Protein AF-A0A2W4WWQ9-F1 (afdb_monomer)

Radius of gyration: 17.13 Å; Cα contacts (8 Å, |Δi|>4): 215; chains: 1; bounding box: 41×61×43 Å

InterPro domains:
  IPR007791 Co-chaperone DjlA, N-terminal [PF05099] (38-150)
  IPR029024 TerB-like [G3DSA:1.10.3680.10] (22-163)
  IPR029024 TerB-like [SSF158682] (34-156)

Mean predicted aligned error: 7.56 Å

Sequence (191 aa):
MSSTLAVETLNSAEILTQITGQQVLKRHLTPRILFLSAMTTVLVGVAYADGRLAEREKVYLQKVLKQFVSPESGLGKMISLMLKGVQKHKIYARLDAIERLTDSLSVSEKLIILGFGHRLAIADGHAEAQERQYLDTVANAIGVPTQQVKALFSCLDGKQSEVNPTAVEELRWLLDPHSNSKFQLKDVQNP

Organism: NCBI:txid268141

Secondary structure (DSSP, 8-state):
-----------HHHHHHHHHSS---GGG--HHHHHHHHHHHHHHHHTTTTS---HHHHHHHHHHHHHHS-TTSHHHHHHHHHHHHHHHTTGGG-HHHHHHHHTTS-HHHHHHHHHHHHHHHTTTSS--HHHHHHHHHHHHHTT--HHHHHHHHHHHTT-GGGS-HHHHHHHHHHH-TTT-TT---------

pLDDT: mean 84.67, std 15.79, range [29.7, 97.69]

Structure (mmCIF, N/CA/C/O backbone):
data_AF-A0A2W4WWQ9-F1
#
_entry.id   AF-A0A2W4WWQ9-F1
#
loop_
_atom_site.group_PDB
_atom_site.id
_atom_site.type_symbol
_atom_site.label_atom_id
_atom_site.label_alt_id
_atom_site.label_comp_id
_atom_site.label_asym_id
_atom_site.label_entity_id
_atom_site.label_seq_id
_atom_site.pdbx_PDB_ins_code
_atom_site.Cartn_x
_atom_site.Cartn_y
_atom_site.Cartn_z
_atom_site.occupancy
_atom_site.B_iso_or_equiv
_atom_site.auth_seq_id
_atom_site.auth_comp_id
_atom_site.auth_asym_id
_atom_site.auth_atom_id
_atom_site.pdbx_PDB_model_num
ATOM 1 N N . MET A 1 1 ? -10.475 -34.694 20.015 1.00 37.28 1 MET A N 1
ATOM 2 C CA . MET A 1 1 ? -11.279 -33.520 19.623 1.00 37.28 1 MET A CA 1
ATOM 3 C C . MET A 1 1 ? -10.312 -32.395 19.317 1.00 37.28 1 MET A C 1
ATOM 5 O O . MET A 1 1 ? -9.859 -31.724 20.232 1.00 37.28 1 MET A O 1
ATOM 9 N N . SER A 1 2 ? -9.897 -32.287 18.057 1.00 37.84 2 SER A N 1
ATOM 10 C CA . SER A 1 2 ? -8.954 -31.259 17.617 1.00 37.84 2 SER A CA 1
ATOM 11 C C . SER A 1 2 ? -9.764 -30.107 17.046 1.00 37.84 2 SER A C 1
ATOM 13 O O . SER A 1 2 ? -10.257 -30.195 15.925 1.00 37.84 2 SER A O 1
ATOM 15 N N . SER A 1 3 ? -9.959 -29.059 17.842 1.00 40.16 3 SER A N 1
ATOM 16 C CA . SER A 1 3 ? -10.493 -27.796 17.344 1.00 40.16 3 SER A CA 1
ATOM 17 C C . SER A 1 3 ? -9.401 -27.126 16.521 1.00 40.16 3 SER A C 1
ATOM 19 O O . SER A 1 3 ? -8.511 -26.473 17.059 1.00 40.16 3 SER A O 1
ATOM 21 N N . THR A 1 4 ? -9.444 -27.335 15.209 1.00 45.22 4 THR A N 1
ATOM 22 C CA . THR A 1 4 ? -8.736 -26.498 14.246 1.00 45.22 4 THR A CA 1
ATOM 23 C C . THR A 1 4 ? -9.281 -25.084 14.421 1.00 45.22 4 THR A C 1
ATOM 25 O O . THR A 1 4 ? -10.410 -24.803 14.023 1.00 45.22 4 THR A O 1
ATOM 28 N N . LEU A 1 5 ? -8.521 -24.211 15.085 1.00 44.81 5 LEU A N 1
ATOM 29 C CA . LEU A 1 5 ? -8.771 -22.773 15.072 1.00 44.81 5 LEU A CA 1
ATOM 30 C C . LEU A 1 5 ? -8.659 -22.333 13.612 1.00 44.81 5 LEU A C 1
ATOM 32 O O . LEU A 1 5 ? -7.558 -22.166 13.091 1.00 44.81 5 LEU A O 1
ATOM 36 N N . ALA A 1 6 ? -9.799 -22.228 12.930 1.00 44.00 6 ALA A N 1
ATOM 37 C CA . ALA A 1 6 ? -9.869 -21.534 11.661 1.00 44.00 6 ALA A CA 1
ATOM 38 C C . ALA A 1 6 ? -9.341 -20.122 11.921 1.00 44.00 6 ALA A C 1
ATOM 40 O O . ALA A 1 6 ? -9.884 -19.398 12.755 1.00 44.00 6 ALA A O 1
ATOM 41 N N . VAL A 1 7 ? -8.235 -19.763 11.274 1.00 53.06 7 VAL A N 1
ATOM 42 C CA . VAL A 1 7 ? -7.762 -18.383 11.262 1.00 53.06 7 VAL A CA 1
ATOM 43 C C . VAL A 1 7 ? -8.888 -17.578 10.621 1.00 53.06 7 VAL A C 1
ATOM 45 O O . VAL A 1 7 ? -9.135 -17.719 9.426 1.00 53.06 7 VAL A O 1
ATOM 48 N N . GLU A 1 8 ? -9.635 -16.819 11.423 1.00 58.09 8 GLU A N 1
ATOM 49 C CA . GLU A 1 8 ? -10.693 -15.948 10.919 1.00 58.09 8 GLU A CA 1
ATOM 50 C C . GLU A 1 8 ? -10.055 -14.919 9.983 1.00 58.09 8 GLU A C 1
ATOM 52 O O . GLU A 1 8 ? -9.386 -13.971 10.403 1.00 58.09 8 GLU A O 1
ATOM 57 N N . THR A 1 9 ? -10.221 -15.139 8.681 1.00 70.62 9 THR A N 1
ATOM 58 C CA . THR A 1 9 ? -9.811 -14.197 7.646 1.00 70.62 9 THR A CA 1
ATOM 59 C C . THR A 1 9 ? -10.751 -13.003 7.695 1.00 70.62 9 THR A C 1
ATOM 61 O O . THR A 1 9 ? -11.892 -13.082 7.233 1.00 70.62 9 THR A O 1
ATOM 64 N N . LEU A 1 10 ? -10.270 -11.905 8.274 1.00 83.69 10 LEU A N 1
ATOM 65 C CA . LEU A 1 10 ? -11.031 -10.665 8.382 1.00 83.69 10 LEU A CA 1
ATOM 66 C C . LEU A 1 10 ? -11.314 -10.079 6.993 1.00 83.69 10 LEU A C 1
ATOM 68 O O . LEU A 1 10 ? -10.453 -10.055 6.114 1.00 83.69 10 LEU A O 1
ATOM 72 N N . ASN A 1 11 ? -12.514 -9.544 6.796 1.00 90.88 11 ASN A N 1
ATOM 73 C CA . ASN A 1 11 ? -12.832 -8.739 5.621 1.00 90.88 11 ASN A CA 1
ATOM 74 C C . ASN A 1 11 ? -12.314 -7.293 5.767 1.00 90.88 11 ASN A C 1
ATOM 76 O O . ASN A 1 11 ? -11.930 -6.852 6.849 1.00 90.88 11 ASN A O 1
ATOM 80 N N . SER A 1 12 ? -12.328 -6.512 4.680 1.00 92.12 12 SER A N 1
ATOM 81 C CA . SER A 1 12 ? -11.775 -5.148 4.684 1.00 92.12 12 SER A CA 1
ATOM 82 C C . SER A 1 12 ? -12.457 -4.220 5.704 1.00 92.12 12 SER A C 1
ATOM 84 O O . SER A 1 12 ? -11.796 -3.350 6.261 1.00 92.12 12 SER A O 1
ATOM 86 N N . ALA A 1 13 ? -13.751 -4.400 6.003 1.00 93.12 13 ALA A N 1
ATOM 87 C CA . ALA A 1 13 ? -14.442 -3.595 7.016 1.00 93.12 13 ALA A CA 1
ATOM 88 C C . ALA A 1 13 ? -13.992 -3.953 8.440 1.00 93.12 13 ALA A C 1
ATOM 90 O O . ALA A 1 13 ? -13.810 -3.063 9.270 1.00 93.12 13 ALA A O 1
ATOM 91 N N . GLU A 1 14 ? -13.767 -5.236 8.718 1.00 93.94 14 GLU A N 1
ATOM 92 C CA . GLU A 1 14 ? -13.233 -5.708 10.001 1.00 93.94 14 GLU A CA 1
ATOM 93 C C . GLU A 1 14 ? -11.790 -5.248 10.207 1.00 93.94 14 GLU A C 1
ATOM 95 O O . GLU A 1 14 ? -11.464 -4.726 11.272 1.00 93.94 14 GLU A O 1
ATOM 100 N N . ILE A 1 15 ? -10.954 -5.334 9.167 1.00 93.94 15 ILE A N 1
ATOM 101 C CA . ILE A 1 15 ? -9.582 -4.808 9.187 1.00 93.94 15 ILE A CA 1
ATOM 102 C C . ILE A 1 15 ? -9.602 -3.306 9.489 1.00 93.94 15 ILE A C 1
ATOM 104 O O . ILE A 1 15 ? -8.890 -2.840 10.377 1.00 93.94 15 ILE A O 1
ATOM 108 N N . LEU A 1 16 ? -10.453 -2.532 8.810 1.00 93.06 16 LEU A N 1
ATOM 109 C CA . LEU A 1 16 ? -10.555 -1.092 9.056 1.00 93.06 16 LEU A CA 1
ATOM 110 C C . LEU A 1 16 ? -11.147 -0.756 10.420 1.00 93.06 16 LEU A C 1
ATOM 112 O O . LEU A 1 16 ? -10.747 0.241 11.019 1.00 93.06 16 LEU A O 1
ATOM 116 N N . THR A 1 17 ? -12.045 -1.587 10.940 1.00 94.31 17 THR A N 1
ATOM 117 C CA . THR A 1 17 ? -12.557 -1.452 12.308 1.00 94.31 17 THR A CA 1
ATOM 118 C C . THR A 1 17 ? -11.442 -1.668 13.324 1.00 94.31 17 THR A C 1
ATOM 120 O O . THR A 1 17 ? -11.268 -0.856 14.230 1.00 94.31 17 THR A O 1
ATOM 123 N N . GLN A 1 18 ? -10.625 -2.706 13.132 1.00 94.00 18 GLN A N 1
ATOM 124 C CA . GLN A 1 18 ? -9.461 -2.983 13.969 1.00 94.00 18 GLN A CA 1
ATOM 125 C C . GLN A 1 18 ? -8.433 -1.844 13.907 1.00 94.00 18 GLN A C 1
ATOM 127 O O . GLN A 1 18 ? -7.914 -1.421 14.936 1.00 94.00 18 GLN A O 1
ATOM 132 N N . ILE A 1 19 ? -8.155 -1.324 12.709 1.00 93.06 19 ILE A N 1
ATOM 133 C CA . ILE A 1 19 ? -7.208 -0.225 12.494 1.00 93.06 19 ILE A CA 1
ATOM 134 C C . ILE A 1 19 ? -7.716 1.078 13.129 1.00 93.06 19 ILE A C 1
ATOM 136 O O . ILE A 1 19 ? -6.979 1.776 13.816 1.00 93.06 19 ILE A O 1
ATOM 140 N N . THR A 1 20 ? -8.965 1.458 12.887 1.00 91.69 20 THR A N 1
ATOM 141 C CA . THR A 1 20 ? -9.460 2.778 13.310 1.00 91.69 20 THR A CA 1
ATOM 142 C C . THR A 1 20 ? -9.973 2.791 14.748 1.00 91.69 20 THR A C 1
ATOM 144 O O . THR A 1 20 ? -10.092 3.864 15.339 1.00 91.69 20 THR A O 1
ATOM 147 N N . GLY A 1 21 ? -10.296 1.622 15.314 1.00 91.06 21 GLY A N 1
ATOM 148 C CA . GLY A 1 21 ? -11.032 1.504 16.574 1.00 91.06 21 GLY A CA 1
ATOM 149 C C . GLY A 1 21 ? -12.487 1.974 16.470 1.00 91.06 21 GLY A C 1
ATOM 150 O O . GLY A 1 21 ? -13.152 2.134 17.491 1.00 91.06 21 GLY A O 1
ATOM 151 N N . GLN A 1 22 ? -12.978 2.226 15.254 1.00 90.38 22 GLN A N 1
ATOM 152 C CA . GLN A 1 22 ? -14.329 2.698 14.972 1.00 90.38 22 GLN A CA 1
ATOM 153 C C . GLN A 1 22 ? -15.073 1.648 14.161 1.00 90.38 22 GLN A C 1
ATOM 155 O O . GLN A 1 22 ? -14.489 1.005 13.297 1.00 90.38 22 GLN A O 1
ATOM 160 N N . GLN A 1 23 ? -16.372 1.484 14.400 1.00 91.94 23 GLN A N 1
ATOM 161 C CA . GLN A 1 23 ? -17.167 0.525 13.639 1.00 91.94 23 GLN A CA 1
ATOM 162 C C . GLN A 1 23 ? -17.259 0.951 12.164 1.00 91.94 23 GLN A C 1
ATOM 164 O O . GLN A 1 23 ? -17.961 1.903 11.812 1.00 91.94 23 GLN A O 1
ATOM 169 N N . VAL A 1 24 ? -16.570 0.220 11.286 1.00 90.38 24 VAL A N 1
ATOM 170 C CA . VAL A 1 24 ? -16.616 0.421 9.836 1.00 90.38 24 VAL A CA 1
ATOM 171 C C . VAL A 1 24 ? -17.602 -0.571 9.234 1.00 90.38 24 VAL A C 1
ATOM 173 O O . VAL A 1 24 ? -17.523 -1.775 9.447 1.00 90.38 24 VAL A O 1
ATOM 176 N N . LEU A 1 25 ? -18.558 -0.055 8.465 1.00 90.44 25 LEU A N 1
ATOM 177 C CA . LEU A 1 25 ? -19.566 -0.851 7.771 1.00 90.44 25 LEU A CA 1
ATOM 178 C C . LEU A 1 25 ? -19.197 -0.961 6.291 1.00 90.44 25 LEU A C 1
ATOM 180 O O . LEU A 1 25 ? -18.541 -0.073 5.751 1.00 90.44 25 LEU A O 1
ATOM 184 N N . LYS A 1 26 ? -19.699 -1.990 5.597 1.00 87.94 26 LYS A N 1
ATOM 185 C CA . LYS A 1 26 ? -19.438 -2.199 4.157 1.00 87.94 26 LYS A CA 1
ATOM 186 C C . LYS A 1 26 ? -19.746 -0.966 3.296 1.00 87.94 26 LYS A C 1
ATOM 188 O O . LYS A 1 26 ? -18.986 -0.649 2.394 1.00 87.94 26 LYS A O 1
ATOM 193 N N . ARG A 1 27 ? -20.809 -0.221 3.618 1.00 87.06 27 ARG A N 1
ATOM 194 C CA . ARG A 1 27 ? -21.188 1.025 2.921 1.00 87.06 27 ARG A CA 1
ATOM 195 C C . ARG A 1 27 ? -20.166 2.164 3.054 1.00 87.06 27 ARG A C 1
ATOM 197 O O . ARG A 1 27 ? -20.225 3.117 2.292 1.00 87.06 27 ARG A O 1
ATOM 204 N N . HIS A 1 28 ? -19.261 2.086 4.029 1.00 86.25 28 HIS A N 1
ATOM 205 C CA . HIS A 1 28 ? -18.181 3.056 4.215 1.00 86.25 28 HIS A CA 1
ATOM 206 C C . HIS A 1 28 ? -16.925 2.678 3.405 1.00 86.25 28 HIS A C 1
ATOM 208 O O . HIS A 1 28 ? -15.986 3.465 3.353 1.00 86.25 28 HIS A O 1
ATOM 214 N N . LEU A 1 29 ? -16.884 1.501 2.762 1.00 88.94 29 LEU A N 1
ATOM 215 C CA . LEU A 1 29 ? -15.747 1.037 1.961 1.00 88.94 29 LEU A CA 1
ATOM 216 C C . LEU A 1 29 ? -15.754 1.661 0.562 1.00 88.94 29 LEU A C 1
ATOM 218 O O . LEU A 1 29 ? -16.037 1.003 -0.436 1.00 88.94 29 LEU A O 1
ATOM 222 N N . THR A 1 30 ? -15.455 2.954 0.485 1.00 90.75 30 THR A N 1
ATOM 223 C CA . THR A 1 30 ? -15.258 3.617 -0.809 1.00 90.75 30 THR A CA 1
ATOM 224 C C . THR A 1 30 ? -13.888 3.252 -1.399 1.00 90.75 30 THR A C 1
ATOM 226 O O . THR A 1 30 ? -12.955 2.981 -0.633 1.00 90.75 30 THR A O 1
ATOM 229 N N . PRO A 1 31 ? -13.708 3.305 -2.736 1.00 90.50 31 PRO A N 1
ATOM 230 C CA . PRO A 1 31 ? -12.407 3.053 -3.366 1.00 90.50 31 PRO A CA 1
ATOM 231 C C . PRO A 1 31 ? -11.285 3.916 -2.779 1.00 90.50 31 PRO A C 1
ATOM 233 O O . PRO A 1 31 ? -10.207 3.418 -2.472 1.00 90.50 31 PRO A O 1
ATOM 236 N N . ARG A 1 32 ? -11.574 5.198 -2.511 1.00 90.62 32 ARG A N 1
ATOM 237 C CA . ARG A 1 32 ? -10.625 6.132 -1.888 1.00 90.62 32 ARG A CA 1
ATOM 238 C C . ARG A 1 32 ? -10.209 5.690 -0.486 1.00 90.62 32 ARG A C 1
ATOM 240 O O . ARG A 1 32 ? -9.036 5.801 -0.143 1.00 90.62 32 ARG A O 1
ATOM 247 N N . ILE A 1 33 ? -11.148 5.203 0.328 1.00 91.88 33 ILE A N 1
ATOM 248 C CA . ILE A 1 33 ? -10.840 4.719 1.680 1.00 91.88 33 ILE A CA 1
ATOM 249 C C . ILE A 1 33 ? -9.970 3.467 1.603 1.00 91.88 33 ILE A C 1
ATOM 251 O O . ILE A 1 33 ? -8.961 3.406 2.302 1.00 91.88 33 ILE A O 1
ATOM 255 N N . LEU A 1 34 ? -10.299 2.509 0.735 1.00 94.06 34 LEU A N 1
ATOM 256 C CA . LEU A 1 34 ? -9.499 1.292 0.562 1.00 94.06 34 LEU A CA 1
ATOM 257 C C . LEU A 1 34 ? -8.085 1.610 0.066 1.00 94.06 34 LEU A C 1
ATOM 259 O O . LEU A 1 34 ? -7.119 1.161 0.679 1.00 94.06 34 LEU A O 1
ATOM 263 N N . PHE A 1 35 ? -7.958 2.472 -0.946 1.00 94.38 35 PHE A N 1
ATOM 264 C CA . PHE A 1 35 ? -6.669 2.939 -1.456 1.00 94.38 35 PHE A CA 1
ATOM 265 C C . PHE A 1 35 ? -5.812 3.579 -0.358 1.00 94.38 35 PHE A C 1
ATOM 267 O O . PHE A 1 35 ? -4.677 3.165 -0.136 1.00 94.38 35 PHE A O 1
ATOM 274 N N . LEU A 1 36 ? -6.359 4.550 0.383 1.00 93.62 36 LEU A N 1
ATOM 275 C CA . LEU A 1 36 ? -5.633 5.225 1.464 1.00 93.62 36 LEU A CA 1
ATOM 276 C C . LEU A 1 36 ? -5.270 4.275 2.604 1.00 93.62 36 LEU A C 1
ATOM 278 O O . LEU A 1 36 ? -4.214 4.429 3.215 1.00 93.62 36 LEU A O 1
ATOM 282 N N . SER A 1 37 ? -6.118 3.291 2.889 1.00 94.62 37 SER A N 1
ATOM 283 C CA . SER A 1 37 ? -5.862 2.303 3.936 1.00 94.62 37 SER A CA 1
ATOM 284 C C . SER A 1 37 ? -4.745 1.348 3.545 1.00 94.62 37 SER A C 1
ATOM 286 O O . SER A 1 37 ? -3.836 1.114 4.340 1.00 94.62 37 SER A O 1
ATOM 288 N N . ALA A 1 38 ? -4.782 0.837 2.313 1.00 96.31 38 ALA A N 1
ATOM 289 C CA . ALA A 1 38 ? -3.727 0.006 1.755 1.00 96.31 38 ALA A CA 1
ATOM 290 C C . ALA A 1 38 ? -2.404 0.776 1.694 1.00 96.31 38 ALA A C 1
ATOM 292 O O . ALA A 1 38 ? -1.395 0.297 2.202 1.00 96.31 38 ALA A O 1
ATOM 293 N N . MET A 1 39 ? -2.427 2.004 1.168 1.00 95.69 39 MET A N 1
ATOM 294 C CA . MET A 1 39 ? -1.256 2.876 1.105 1.00 95.69 39 MET A CA 1
ATOM 295 C C . MET A 1 39 ? -0.672 3.124 2.495 1.00 95.69 39 MET A C 1
ATOM 297 O O . MET A 1 39 ? 0.509 2.885 2.713 1.00 95.69 39 MET A O 1
ATOM 301 N N . THR A 1 40 ? -1.498 3.533 3.462 1.00 94.25 40 THR A N 1
ATOM 302 C CA . THR A 1 40 ? -1.052 3.746 4.848 1.00 94.25 40 THR A CA 1
ATOM 303 C C . THR A 1 40 ? -0.444 2.471 5.433 1.00 94.25 40 THR A C 1
ATOM 305 O O . THR A 1 40 ? 0.607 2.532 6.061 1.00 94.25 40 THR A O 1
ATOM 308 N N . THR A 1 41 ? -1.068 1.315 5.194 1.00 95.81 41 THR A N 1
ATOM 309 C CA . THR A 1 41 ? -0.589 0.019 5.693 1.00 95.81 41 THR A CA 1
ATOM 310 C C . THR A 1 41 ? 0.775 -0.346 5.114 1.00 95.81 41 THR A C 1
ATOM 312 O O . THR A 1 41 ? 1.682 -0.693 5.867 1.00 95.81 41 THR A O 1
ATOM 315 N N . VAL A 1 42 ? 0.947 -0.214 3.797 1.00 96.25 42 VAL A N 1
ATOM 316 C CA . VAL A 1 42 ? 2.211 -0.526 3.122 1.00 96.25 42 VAL A CA 1
ATOM 317 C C . VAL A 1 42 ? 3.315 0.436 3.548 1.00 96.25 42 VAL A C 1
ATOM 319 O O . VAL A 1 42 ? 4.388 -0.029 3.915 1.00 96.25 42 VAL A O 1
ATOM 322 N N . LEU A 1 43 ? 3.057 1.747 3.564 1.00 94.06 43 LEU A N 1
ATOM 323 C CA . LEU A 1 43 ? 4.073 2.737 3.932 1.00 94.06 43 LEU A CA 1
ATOM 324 C C . LEU A 1 43 ? 4.517 2.609 5.393 1.00 94.06 43 LEU A C 1
ATOM 326 O O . LEU A 1 43 ? 5.698 2.760 5.681 1.00 94.06 43 LEU A O 1
ATOM 330 N N . VAL A 1 44 ? 3.596 2.301 6.313 1.00 92.62 44 VAL A N 1
ATOM 331 C CA . VAL A 1 44 ? 3.974 1.980 7.697 1.00 92.62 44 VAL A CA 1
ATOM 332 C C . VAL A 1 44 ? 4.841 0.723 7.724 1.00 92.62 44 VAL A C 1
ATOM 334 O O . VAL A 1 44 ? 5.824 0.700 8.444 1.00 92.62 44 VAL A O 1
ATOM 337 N N . GLY A 1 45 ? 4.529 -0.306 6.939 1.00 93.38 45 GLY A N 1
ATOM 338 C CA . GLY A 1 45 ? 5.360 -1.508 6.908 1.00 93.38 45 GLY A CA 1
ATOM 339 C C . GLY A 1 45 ? 6.770 -1.291 6.376 1.00 93.38 45 GLY A C 1
ATOM 340 O O . GLY A 1 45 ? 7.687 -1.867 6.942 1.00 93.38 45 GLY A O 1
ATOM 341 N N . VAL A 1 46 ? 6.950 -0.430 5.368 1.00 91.88 46 VAL A N 1
ATOM 342 C CA . VAL A 1 46 ? 8.290 -0.012 4.914 1.00 91.88 46 VAL A CA 1
ATOM 343 C C . VAL A 1 46 ? 9.043 0.632 6.074 1.00 91.88 46 VAL A C 1
ATOM 345 O O . VAL A 1 46 ? 10.082 0.125 6.467 1.00 91.88 46 VAL A O 1
ATOM 348 N N . ALA A 1 47 ? 8.433 1.631 6.715 1.00 88.56 47 ALA A N 1
ATOM 349 C CA . ALA A 1 47 ? 9.042 2.392 7.808 1.00 88.56 47 ALA A CA 1
ATOM 350 C C . ALA A 1 47 ? 9.251 1.610 9.125 1.00 88.56 47 ALA A C 1
ATOM 352 O O . ALA A 1 47 ? 9.669 2.172 10.135 1.00 88.56 47 ALA A O 1
ATOM 353 N N . TYR A 1 48 ? 8.835 0.342 9.172 1.00 87.44 48 TYR A N 1
ATOM 354 C CA . TYR A 1 48 ? 9.038 -0.564 10.304 1.00 87.44 48 TYR A CA 1
ATOM 355 C C . TYR A 1 48 ? 9.688 -1.885 9.874 1.00 87.44 48 TYR A C 1
ATOM 357 O O . TYR A 1 48 ? 9.776 -2.801 10.698 1.00 87.44 48 TYR A O 1
ATOM 365 N N . ALA A 1 49 ? 10.120 -2.017 8.615 1.00 83.44 49 ALA A N 1
ATOM 366 C CA . ALA A 1 49 ? 10.677 -3.260 8.086 1.00 83.44 49 ALA A CA 1
ATOM 367 C C . ALA A 1 49 ? 11.978 -3.651 8.804 1.00 83.44 49 ALA A C 1
ATOM 369 O O . ALA A 1 49 ? 12.228 -4.837 9.024 1.00 83.44 49 ALA A O 1
ATOM 370 N N . ASP A 1 50 ? 12.749 -2.654 9.234 1.00 75.00 50 ASP A N 1
ATOM 371 C CA . ASP A 1 50 ? 13.980 -2.776 10.019 1.00 75.00 50 ASP A CA 1
ATOM 372 C C . ASP A 1 50 ? 13.752 -2.755 11.548 1.00 75.00 50 ASP A C 1
ATOM 374 O O . ASP A 1 50 ? 14.669 -2.924 12.360 1.00 75.00 50 ASP A O 1
ATOM 378 N N . GLY A 1 51 ? 12.496 -2.573 11.966 1.00 68.12 51 GLY A N 1
ATOM 379 C CA . GLY A 1 51 ? 12.091 -2.442 13.359 1.00 68.12 51 GLY A CA 1
ATOM 380 C C . GLY A 1 51 ? 12.399 -1.082 13.995 1.00 68.12 51 GLY A C 1
ATOM 381 O O . GLY A 1 51 ? 12.167 -0.936 15.203 1.00 68.12 51 GLY A O 1
ATOM 382 N N . ARG A 1 52 ? 12.880 -0.083 13.240 1.00 68.44 52 ARG A N 1
ATOM 383 C CA . ARG A 1 52 ? 13.201 1.261 13.735 1.00 68.44 52 ARG A CA 1
ATOM 384 C C . ARG A 1 52 ? 12.613 2.329 12.818 1.00 68.44 52 ARG A C 1
ATOM 386 O O . ARG A 1 52 ? 13.080 2.552 11.724 1.00 68.44 52 ARG A O 1
ATOM 393 N N . LEU A 1 53 ? 11.669 3.109 13.340 1.00 68.94 53 LEU A N 1
ATOM 394 C CA . LEU A 1 53 ? 11.189 4.277 12.608 1.00 68.94 53 LEU A CA 1
ATOM 395 C C . LEU A 1 53 ? 12.216 5.413 12.700 1.00 68.94 53 LEU A C 1
ATOM 397 O O . LEU A 1 53 ? 12.353 6.035 13.761 1.00 68.94 53 LEU A O 1
ATOM 401 N N . ALA A 1 54 ? 12.896 5.722 11.601 1.00 72.12 54 ALA A N 1
ATOM 402 C CA . ALA A 1 54 ? 13.719 6.913 11.501 1.00 72.12 54 ALA A CA 1
ATOM 403 C C . ALA A 1 54 ? 12.836 8.163 11.356 1.00 72.12 54 ALA A C 1
ATOM 405 O O . ALA A 1 54 ? 11.792 8.183 10.696 1.00 72.12 54 ALA A O 1
ATOM 406 N N . GLU A 1 55 ? 13.273 9.280 11.940 1.00 76.12 55 GLU A N 1
ATOM 407 C CA . GLU A 1 55 ? 12.449 10.495 11.947 1.00 76.12 55 GLU A CA 1
ATOM 408 C C . GLU A 1 55 ? 12.249 11.077 10.533 1.00 76.12 55 GLU A C 1
ATOM 410 O O . GLU A 1 55 ? 11.238 11.724 10.258 1.00 76.12 55 GLU A O 1
ATOM 415 N N . ARG A 1 56 ? 13.158 10.769 9.595 1.00 77.06 56 ARG A N 1
ATOM 416 C CA . ARG A 1 56 ? 13.021 11.109 8.168 1.00 77.06 56 ARG A CA 1
ATOM 417 C C . ARG A 1 56 ? 11.882 10.347 7.493 1.00 77.06 56 ARG A C 1
ATOM 419 O O . ARG A 1 56 ? 11.099 10.963 6.771 1.00 77.06 56 ARG A O 1
ATOM 426 N N . GLU A 1 57 ? 11.749 9.055 7.760 1.00 79.38 57 GLU A N 1
ATOM 427 C CA . GLU A 1 57 ? 10.695 8.207 7.197 1.00 79.38 57 GLU A CA 1
ATOM 428 C C . GLU A 1 57 ? 9.319 8.641 7.688 1.00 79.38 57 GLU A C 1
ATOM 430 O O . GLU A 1 57 ? 8.376 8.786 6.912 1.00 79.38 57 GLU A O 1
ATOM 435 N N . LYS A 1 58 ? 9.218 8.969 8.979 1.00 79.00 58 LYS A N 1
ATOM 436 C CA . LYS A 1 58 ? 8.004 9.530 9.574 1.00 79.00 58 LYS A CA 1
ATOM 437 C C . LYS A 1 58 ? 7.601 10.852 8.920 1.00 79.00 58 LYS A C 1
ATOM 439 O O . LYS A 1 58 ? 6.422 11.062 8.622 1.00 79.00 58 LYS A O 1
ATOM 444 N N . VAL A 1 59 ? 8.563 11.747 8.682 1.00 83.06 59 VAL A N 1
ATOM 445 C CA . VAL A 1 59 ? 8.322 13.016 7.976 1.00 83.06 59 VAL A CA 1
ATOM 446 C C . VAL A 1 59 ? 7.887 12.757 6.531 1.00 83.06 59 VAL A C 1
ATOM 448 O O . VAL A 1 59 ? 6.937 13.389 6.060 1.00 83.06 59 VAL A O 1
ATOM 451 N N . TYR A 1 60 ? 8.522 11.812 5.836 1.00 85.00 60 TYR A N 1
ATOM 452 C CA . TYR A 1 60 ? 8.159 11.442 4.469 1.00 85.00 60 TYR A CA 1
ATOM 453 C C . TYR A 1 60 ? 6.744 10.856 4.393 1.00 85.00 60 TYR A C 1
ATOM 455 O O . TYR A 1 60 ? 5.929 11.318 3.594 1.00 85.00 60 TYR A O 1
ATOM 463 N N . LEU A 1 61 ? 6.414 9.910 5.274 1.00 85.69 61 LEU A N 1
ATOM 464 C CA . LEU A 1 61 ? 5.090 9.305 5.404 1.00 85.69 61 LEU A CA 1
ATOM 465 C C . LEU A 1 61 ? 4.004 10.375 5.563 1.00 85.69 61 LEU A C 1
ATOM 467 O O . LEU A 1 61 ? 3.021 10.395 4.821 1.00 85.69 61 LEU A O 1
ATOM 471 N N . GLN A 1 62 ? 4.210 11.325 6.479 1.00 84.69 62 GLN A N 1
ATOM 472 C CA . GLN A 1 62 ? 3.289 12.448 6.661 1.00 84.69 62 GLN A CA 1
ATOM 473 C C . GLN A 1 62 ? 3.197 13.333 5.413 1.00 84.69 62 GLN A C 1
ATOM 475 O O . GLN A 1 62 ? 2.103 13.770 5.052 1.00 84.69 62 GLN A O 1
ATOM 480 N N . LYS A 1 63 ? 4.323 13.609 4.747 1.00 88.38 63 LYS A N 1
ATOM 481 C CA . LYS A 1 63 ? 4.369 14.419 3.523 1.00 88.38 63 LYS A CA 1
ATOM 482 C C . LYS A 1 63 ? 3.602 13.766 2.373 1.00 88.38 63 LYS A C 1
ATOM 484 O O . LYS A 1 63 ? 2.932 14.479 1.630 1.00 88.38 63 LYS A O 1
ATOM 489 N N . VAL A 1 64 ? 3.687 12.446 2.213 1.00 86.88 64 VAL A N 1
ATOM 490 C CA . VAL A 1 64 ? 2.936 11.708 1.187 1.00 86.88 64 VAL A CA 1
ATOM 491 C C . VAL A 1 64 ? 1.447 11.743 1.489 1.00 86.88 64 VAL A C 1
ATOM 493 O O . VAL A 1 64 ? 0.666 12.144 0.635 1.00 86.88 64 VAL A O 1
ATOM 496 N N . LEU A 1 65 ? 1.038 11.412 2.715 1.00 85.31 65 LEU A N 1
ATOM 497 C CA . LEU A 1 65 ? -0.384 11.356 3.073 1.00 85.31 65 LEU A CA 1
ATOM 498 C C . LEU A 1 65 ? -1.084 12.719 2.925 1.00 85.31 65 LEU A C 1
ATOM 500 O O . LEU A 1 65 ? -2.223 12.779 2.458 1.00 85.31 65 LEU A O 1
ATOM 504 N N . LYS A 1 66 ? -0.379 13.819 3.223 1.00 87.38 66 LYS A N 1
ATOM 505 C CA . LYS A 1 66 ? -0.871 15.194 3.023 1.00 87.38 66 LYS A CA 1
ATOM 506 C C . LYS A 1 66 ? -1.145 15.558 1.558 1.00 87.38 66 LYS A C 1
ATOM 508 O O . LYS A 1 66 ? -1.913 16.482 1.319 1.00 87.38 66 LYS A O 1
ATOM 513 N N . GLN A 1 67 ? -0.565 14.848 0.585 1.00 87.06 67 GLN A N 1
ATOM 514 C CA . GLN A 1 67 ? -0.851 15.076 -0.842 1.00 87.06 67 GLN A CA 1
ATOM 515 C C . GLN A 1 67 ? -2.243 14.576 -1.243 1.00 87.06 67 GLN A C 1
ATOM 517 O O . GLN A 1 67 ? -2.802 15.050 -2.225 1.00 87.06 67 GLN A O 1
ATOM 522 N N . PHE A 1 68 ? -2.819 13.641 -0.483 1.00 83.00 68 PHE A N 1
ATOM 523 C CA . PHE A 1 68 ? -4.116 13.045 -0.806 1.00 83.00 68 PHE A CA 1
ATOM 524 C C . PHE A 1 68 ? -5.269 13.616 0.017 1.00 83.00 68 PHE A C 1
ATOM 526 O O . PHE A 1 68 ? -6.430 13.535 -0.403 1.00 83.00 68 PHE A O 1
ATOM 533 N N . VAL A 1 69 ? -4.980 14.119 1.220 1.00 84.62 69 VAL A N 1
ATOM 534 C CA . VAL A 1 69 ? -5.992 14.514 2.202 1.00 84.62 69 VAL A CA 1
ATOM 535 C C . VAL A 1 69 ? -5.459 15.622 3.119 1.00 84.62 69 VAL A C 1
ATOM 537 O O . VAL A 1 69 ? -4.361 15.508 3.661 1.00 84.62 69 VAL A O 1
ATOM 540 N N . SER A 1 70 ? -6.266 16.664 3.360 1.00 85.25 70 SER A N 1
ATOM 541 C CA . SER A 1 70 ? -5.962 17.679 4.383 1.00 85.25 70 SER A CA 1
ATOM 542 C C . SER A 1 70 ? -6.055 17.065 5.794 1.00 85.25 70 SER A C 1
ATOM 544 O O . SER A 1 70 ? -7.053 16.392 6.088 1.00 85.25 70 SER A O 1
ATOM 546 N N . PRO A 1 71 ? -5.070 17.296 6.686 1.00 82.44 71 PRO A N 1
ATOM 547 C CA . PRO A 1 71 ? -5.074 16.765 8.055 1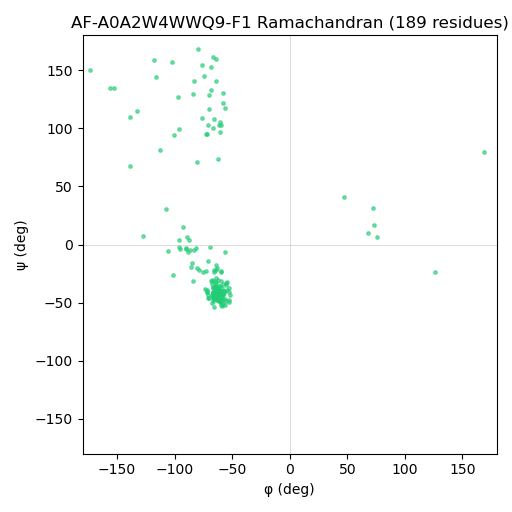.00 82.44 71 PRO A CA 1
ATOM 548 C C . PRO A 1 71 ? -6.325 17.109 8.877 1.00 82.44 71 PRO A C 1
ATOM 550 O O . PRO A 1 71 ? -6.757 16.318 9.714 1.00 82.44 71 PRO A O 1
ATOM 553 N N . GLU A 1 72 ? -6.914 18.276 8.631 1.00 83.94 72 GLU A N 1
ATOM 554 C CA . GLU A 1 72 ? -8.050 18.837 9.365 1.00 83.94 72 GLU A CA 1
ATOM 555 C C . GLU A 1 72 ? -9.384 18.206 8.938 1.00 83.94 72 GLU A C 1
ATOM 557 O O . GLU A 1 72 ? -10.360 18.212 9.698 1.00 83.94 72 GLU A O 1
ATOM 562 N N . SER A 1 73 ? -9.421 17.629 7.734 1.00 86.69 73 SER A N 1
ATOM 563 C CA . SER A 1 73 ? -10.597 16.960 7.184 1.00 86.69 73 SER A CA 1
ATOM 564 C C . SER A 1 73 ? -10.962 15.684 7.957 1.00 86.69 73 SER A C 1
ATOM 566 O O . SER A 1 73 ? -10.140 15.082 8.653 1.00 86.69 73 SER A O 1
ATOM 568 N N . GLY A 1 74 ? -12.202 15.209 7.791 1.00 85.31 74 GLY A N 1
ATOM 569 C CA . GLY A 1 74 ? -12.638 13.933 8.374 1.00 85.31 74 GLY A CA 1
ATOM 570 C C . GLY A 1 74 ? -11.760 12.749 7.944 1.00 85.31 74 GLY A C 1
ATOM 571 O O . GLY A 1 74 ? -11.384 11.925 8.776 1.00 85.31 74 GLY A O 1
ATOM 572 N N . LEU A 1 75 ? -11.348 12.713 6.671 1.00 83.69 75 LEU A N 1
ATOM 573 C CA . LEU A 1 75 ? -10.419 11.700 6.162 1.00 83.69 75 LEU A CA 1
ATOM 574 C C . LEU A 1 75 ? -9.009 11.857 6.755 1.00 83.69 75 LEU A C 1
ATOM 576 O O . LEU A 1 75 ? -8.351 10.852 7.006 1.00 83.69 75 LEU A O 1
ATOM 580 N N . GLY A 1 76 ? -8.547 13.082 7.025 1.00 85.56 76 GLY A N 1
ATOM 581 C CA . GLY A 1 76 ? -7.233 13.330 7.634 1.00 85.56 76 GLY A CA 1
ATOM 582 C C . GLY A 1 76 ? -7.161 12.815 9.071 1.00 85.56 76 GLY A C 1
ATOM 583 O O . GLY A 1 76 ? -6.201 12.143 9.467 1.00 85.56 76 GLY A O 1
ATOM 584 N N . LYS A 1 77 ? -8.241 13.026 9.831 1.00 88.38 77 LYS A N 1
ATOM 585 C CA . LYS A 1 77 ? -8.420 12.433 11.165 1.00 88.38 77 LYS A CA 1
ATOM 586 C C . LYS A 1 77 ? -8.448 10.907 11.098 1.00 88.38 77 LYS A C 1
ATOM 588 O O . LYS A 1 77 ? -7.798 10.252 11.909 1.00 88.38 77 LYS A O 1
ATOM 593 N N . MET A 1 78 ? -9.137 10.341 10.107 1.00 87.88 78 MET A N 1
ATOM 594 C CA . MET A 1 78 ? -9.188 8.894 9.897 1.00 87.88 78 MET A CA 1
ATOM 595 C C . MET A 1 78 ? -7.805 8.308 9.574 1.00 87.88 78 MET A C 1
ATOM 597 O O . MET A 1 78 ? -7.409 7.337 10.210 1.00 87.88 78 MET A O 1
ATOM 601 N N . ILE A 1 79 ? -7.026 8.922 8.677 1.00 88.75 79 ILE A N 1
ATOM 602 C CA . ILE A 1 79 ? -5.638 8.511 8.390 1.00 88.75 79 ILE A CA 1
ATOM 603 C C . ILE A 1 79 ? -4.782 8.546 9.663 1.00 88.75 79 ILE A C 1
ATOM 605 O O . ILE A 1 79 ? -3.983 7.645 9.906 1.00 88.75 79 ILE A O 1
ATOM 609 N N . SER A 1 80 ? -4.969 9.554 10.515 1.00 88.81 80 SER A N 1
ATOM 610 C CA . SER A 1 80 ? -4.243 9.646 11.788 1.00 88.81 80 SER A CA 1
ATOM 611 C C . SER A 1 80 ? -4.574 8.487 12.736 1.00 88.81 80 SER A C 1
ATOM 613 O O . SER A 1 80 ? -3.686 7.989 13.432 1.00 88.81 80 SER A O 1
ATOM 615 N N . LEU A 1 81 ? -5.834 8.032 12.759 1.00 91.50 81 LEU A N 1
ATOM 616 C CA . LEU A 1 81 ? -6.223 6.805 13.462 1.00 91.50 81 LEU A CA 1
ATOM 617 C C . LEU A 1 81 ? -5.594 5.577 12.799 1.00 91.50 81 LEU A C 1
ATOM 619 O O . LEU A 1 81 ? -5.068 4.716 13.501 1.00 91.50 81 LEU A O 1
ATOM 623 N N . MET A 1 82 ? -5.575 5.534 11.464 1.00 91.62 82 MET A N 1
ATOM 624 C CA . MET A 1 82 ? -5.003 4.421 10.713 1.00 91.62 82 MET A CA 1
ATOM 625 C C . MET A 1 82 ? -3.523 4.221 10.989 1.00 91.62 82 MET A C 1
ATOM 627 O O . MET A 1 82 ? -3.120 3.104 11.286 1.00 91.62 82 MET A O 1
ATOM 631 N N . LEU A 1 83 ? -2.730 5.291 10.975 1.00 90.38 83 LEU A N 1
ATOM 632 C CA . LEU A 1 83 ? -1.305 5.236 11.301 1.00 90.38 83 LEU A CA 1
ATOM 633 C C . LEU A 1 83 ? -1.062 4.565 12.659 1.00 90.38 83 LEU A C 1
ATOM 635 O O . LEU A 1 83 ? -0.262 3.63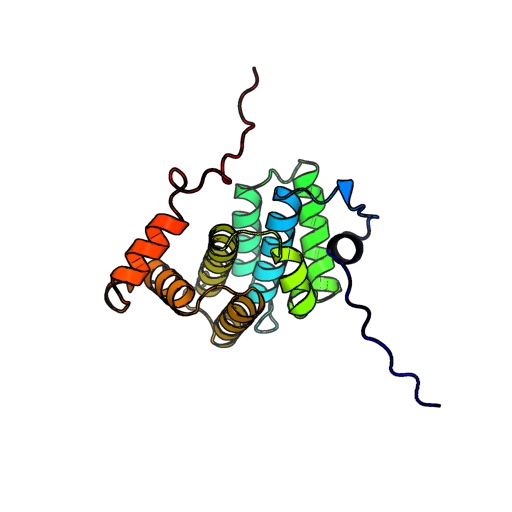6 12.768 1.00 90.38 83 LEU A O 1
ATOM 639 N N . LYS A 1 84 ? -1.813 4.985 13.684 1.00 90.12 84 LYS A N 1
ATOM 640 C CA . LYS A 1 84 ? -1.709 4.423 15.037 1.00 90.12 84 LYS A CA 1
ATOM 641 C C . LYS A 1 84 ? -2.157 2.965 15.085 1.00 90.12 84 LYS A C 1
ATOM 643 O O . LYS A 1 84 ? -1.491 2.144 15.708 1.00 90.12 84 LYS A O 1
ATOM 648 N N . GLY A 1 85 ? -3.283 2.638 14.457 1.00 93.31 85 GLY A N 1
ATOM 649 C CA . GLY A 1 85 ? -3.856 1.296 14.497 1.00 93.31 85 GLY A CA 1
ATOM 650 C C . GLY A 1 85 ? -3.074 0.265 13.704 1.00 93.31 85 GLY A C 1
ATOM 651 O O . GLY A 1 85 ? -2.825 -0.826 14.211 1.00 93.31 85 GLY A O 1
ATOM 652 N N . VAL A 1 86 ? -2.639 0.619 12.493 1.00 93.88 86 VAL A N 1
ATOM 653 C CA . VAL A 1 86 ? -1.777 -0.222 11.653 1.00 93.88 86 VAL A CA 1
ATOM 654 C C . VAL A 1 86 ? -0.512 -0.589 12.419 1.00 93.88 86 VAL A C 1
ATOM 656 O O . VAL A 1 86 ? -0.155 -1.765 12.463 1.00 93.88 86 VAL A O 1
ATOM 659 N N . GLN A 1 87 ? 0.127 0.389 13.070 1.00 91.00 87 GLN A N 1
ATOM 660 C CA . GLN A 1 87 ? 1.309 0.146 13.889 1.00 91.00 87 GLN A CA 1
ATOM 661 C C . GLN A 1 87 ? 0.980 -0.723 15.113 1.00 91.00 87 GLN A C 1
ATOM 663 O O . GLN A 1 87 ? 1.602 -1.764 15.320 1.00 91.00 87 GLN A O 1
ATOM 668 N N . LYS A 1 88 ? -0.017 -0.320 15.914 1.00 92.25 88 LYS A N 1
ATOM 669 C CA . LYS A 1 88 ? -0.408 -0.993 17.164 1.00 92.25 88 LYS A CA 1
ATOM 670 C C . LYS A 1 88 ? -0.772 -2.460 16.950 1.00 92.25 88 LYS A C 1
ATOM 672 O O . LYS A 1 88 ? -0.402 -3.308 17.756 1.00 92.25 88 LYS A O 1
ATOM 677 N N . HIS A 1 89 ? -1.505 -2.751 15.880 1.00 93.50 89 HIS A N 1
ATOM 678 C CA . HIS A 1 89 ? -1.978 -4.093 15.551 1.00 93.50 89 HIS A CA 1
ATOM 679 C C . HIS A 1 89 ? -1.074 -4.819 14.547 1.00 93.50 89 HIS A C 1
ATOM 681 O O . HIS A 1 89 ? -1.409 -5.927 14.138 1.00 93.50 89 HIS A O 1
ATOM 687 N N . LYS A 1 90 ? 0.057 -4.208 14.160 1.00 92.81 90 LYS A N 1
ATOM 688 C CA . LYS A 1 90 ? 1.016 -4.725 13.172 1.00 92.81 90 LYS A CA 1
ATOM 689 C C . LYS A 1 90 ? 0.342 -5.225 11.891 1.00 92.81 90 LYS A C 1
ATOM 691 O O . LYS A 1 90 ? 0.718 -6.257 11.344 1.00 92.81 90 LYS A O 1
ATOM 696 N N . ILE A 1 91 ? -0.664 -4.493 11.405 1.00 95.06 91 ILE A N 1
ATOM 697 C CA . ILE A 1 91 ? -1.426 -4.893 10.209 1.00 95.06 91 ILE A CA 1
ATOM 698 C C . ILE A 1 91 ? -0.520 -4.963 8.978 1.00 95.06 91 ILE A C 1
ATOM 700 O O . ILE A 1 91 ? -0.717 -5.807 8.116 1.00 95.06 91 ILE A O 1
ATOM 704 N N . TYR A 1 92 ? 0.527 -4.141 8.937 1.00 94.31 92 TYR A N 1
ATOM 705 C CA . TYR A 1 92 ? 1.544 -4.181 7.890 1.00 94.31 92 TYR A CA 1
ATOM 706 C C . TYR A 1 92 ? 2.291 -5.525 7.790 1.00 94.31 92 TYR A C 1
ATOM 708 O O . TYR A 1 92 ? 2.804 -5.858 6.733 1.00 94.31 92 TYR A O 1
ATOM 716 N N . ALA A 1 93 ? 2.341 -6.326 8.859 1.00 94.12 93 ALA A N 1
ATOM 717 C CA . ALA A 1 93 ? 2.970 -7.649 8.841 1.00 94.12 93 ALA A CA 1
ATOM 718 C C . ALA A 1 93 ? 2.011 -8.765 8.377 1.00 94.12 93 ALA A C 1
ATOM 720 O O . ALA A 1 93 ? 2.414 -9.919 8.248 1.00 94.12 93 ALA A O 1
ATOM 721 N N . ARG A 1 94 ? 0.732 -8.439 8.154 1.00 95.06 94 ARG A N 1
ATOM 722 C CA . ARG A 1 94 ? -0.326 -9.374 7.763 1.00 95.06 94 ARG A CA 1
ATOM 723 C C . ARG A 1 94 ? -0.586 -9.284 6.263 1.00 95.06 94 ARG A C 1
ATOM 725 O O . ARG A 1 94 ? -1.361 -8.441 5.814 1.00 95.06 94 ARG A O 1
ATOM 732 N N . LEU A 1 95 ? 0.057 -10.156 5.486 1.00 94.81 95 LEU A N 1
ATOM 733 C CA . LEU A 1 95 ? -0.102 -10.176 4.025 1.00 94.81 95 LEU A CA 1
ATOM 734 C C . LEU A 1 95 ? -1.552 -10.437 3.600 1.00 94.81 95 LEU A C 1
ATOM 736 O O . LEU A 1 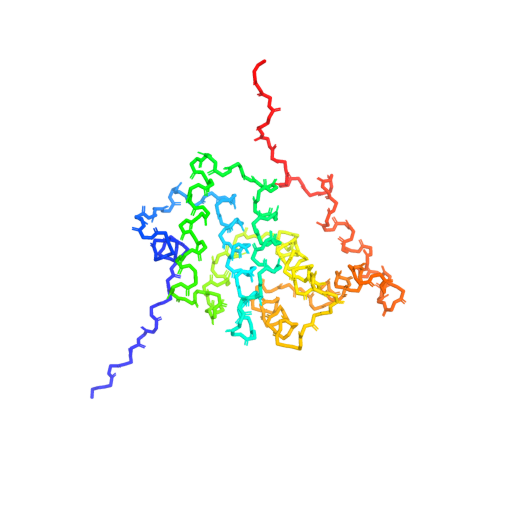95 ? -2.019 -9.794 2.667 1.00 94.81 95 LEU A O 1
ATOM 740 N N . ASP A 1 96 ? -2.283 -11.271 4.344 1.00 94.88 96 ASP A N 1
ATOM 741 C CA . ASP A 1 96 ? -3.722 -11.503 4.162 1.00 94.88 96 ASP A CA 1
ATOM 742 C C . ASP A 1 96 ? -4.532 -10.201 4.278 1.00 94.88 96 ASP A C 1
ATOM 744 O O . ASP A 1 96 ? -5.451 -9.945 3.500 1.00 94.88 96 ASP A O 1
ATOM 748 N N . ALA A 1 97 ? -4.168 -9.333 5.226 1.00 95.06 97 ALA A N 1
ATOM 749 C CA . ALA A 1 97 ? -4.837 -8.054 5.410 1.00 95.06 97 ALA A CA 1
ATOM 750 C C . ALA A 1 97 ? -4.504 -7.068 4.280 1.00 95.06 97 ALA A C 1
ATOM 752 O O . ALA A 1 97 ? -5.394 -6.370 3.794 1.00 95.06 97 ALA A O 1
ATOM 753 N N . ILE A 1 98 ? -3.243 -7.017 3.843 1.00 96.44 98 ILE A N 1
ATOM 754 C CA . ILE A 1 98 ? -2.812 -6.170 2.721 1.00 96.44 98 ILE A CA 1
ATOM 755 C C . ILE A 1 98 ? -3.495 -6.616 1.423 1.00 96.44 98 ILE A C 1
ATOM 757 O O . ILE A 1 98 ? -4.036 -5.780 0.694 1.00 96.44 98 ILE A O 1
ATOM 761 N N . GLU A 1 99 ? -3.537 -7.920 1.155 1.00 96.00 99 GLU A N 1
ATOM 762 C CA . GLU A 1 99 ? -4.267 -8.502 0.027 1.00 96.00 99 GLU A CA 1
ATOM 763 C C . GLU A 1 99 ? -5.738 -8.072 0.074 1.00 96.00 99 GLU A C 1
ATOM 765 O O . GLU A 1 99 ? -6.259 -7.497 -0.881 1.00 96.00 99 GLU A O 1
ATOM 770 N N . ARG A 1 100 ? -6.389 -8.190 1.237 1.00 94.69 100 ARG A N 1
ATOM 771 C CA . ARG A 1 100 ? -7.802 -7.824 1.389 1.00 94.69 100 ARG A CA 1
ATOM 772 C C . ARG A 1 100 ? -8.092 -6.328 1.261 1.00 94.69 100 ARG A C 1
ATOM 774 O O . ARG A 1 100 ? -9.188 -5.946 0.844 1.00 94.69 100 ARG A O 1
ATOM 781 N N . LEU A 1 101 ? -7.149 -5.467 1.636 1.00 95.00 101 LEU A N 1
ATOM 782 C CA . LEU A 1 101 ? -7.265 -4.017 1.448 1.00 95.00 101 LEU A CA 1
ATOM 783 C C . LEU A 1 101 ? -7.030 -3.599 -0.010 1.00 95.00 101 LEU A C 1
ATOM 785 O O . LEU A 1 101 ? -7.505 -2.539 -0.418 1.00 95.00 101 LEU A O 1
ATOM 789 N N . THR A 1 102 ? -6.317 -4.417 -0.787 1.00 96.00 102 THR A N 1
ATOM 790 C CA . THR A 1 102 ? -5.942 -4.123 -2.177 1.00 96.00 102 THR A CA 1
ATOM 791 C C . THR A 1 102 ? -6.738 -4.911 -3.218 1.00 96.00 102 THR A C 1
ATOM 793 O O . THR A 1 102 ? -6.599 -4.636 -4.406 1.00 96.00 102 THR A O 1
ATOM 796 N N . ASP A 1 103 ? -7.593 -5.843 -2.800 1.00 94.44 103 ASP A N 1
ATOM 797 C CA . ASP A 1 103 ? -8.374 -6.745 -3.660 1.00 94.44 103 ASP A CA 1
ATOM 798 C C . ASP A 1 103 ? -9.171 -6.001 -4.747 1.00 94.44 103 ASP A C 1
ATOM 800 O O . ASP A 1 103 ? -9.131 -6.348 -5.925 1.00 94.44 103 ASP A O 1
ATOM 804 N N . SER A 1 104 ? -9.823 -4.892 -4.382 1.00 92.38 104 SER A N 1
ATOM 805 C CA . SER A 1 104 ? -10.597 -4.077 -5.327 1.00 92.38 104 SER A CA 1
ATOM 806 C C . SER A 1 104 ? -9.766 -3.068 -6.128 1.00 92.38 104 SER A C 1
ATOM 808 O O . SER A 1 104 ? -10.331 -2.347 -6.953 1.00 92.38 104 SER A O 1
ATOM 810 N N . LEU A 1 105 ? -8.466 -2.941 -5.845 1.00 94.69 105 LEU A N 1
ATOM 811 C CA . LEU A 1 105 ? -7.593 -1.965 -6.491 1.00 94.69 105 LEU A CA 1
ATOM 812 C C . LEU A 1 105 ? -7.078 -2.497 -7.828 1.00 94.69 105 LEU A C 1
ATOM 814 O O . LEU A 1 105 ? -6.705 -3.663 -7.975 1.00 94.69 105 LEU A O 1
ATOM 818 N N . SER A 1 106 ? -7.005 -1.601 -8.802 1.00 94.31 106 SER A N 1
ATOM 819 C CA . SER A 1 106 ? -6.339 -1.847 -10.076 1.00 94.31 106 SER A CA 1
ATOM 820 C C . SER A 1 106 ? -4.837 -2.078 -9.894 1.00 94.31 106 SER A C 1
ATOM 822 O O . SER A 1 106 ? -4.228 -1.656 -8.909 1.00 94.31 106 SER A O 1
ATOM 824 N N . VAL A 1 107 ? -4.210 -2.706 -10.893 1.00 94.12 107 VAL A N 1
ATOM 825 C CA . VAL A 1 107 ? -2.746 -2.863 -10.940 1.00 94.12 107 VAL A CA 1
ATOM 826 C C . VAL A 1 107 ? -2.049 -1.506 -10.822 1.00 94.12 107 VAL A C 1
ATOM 828 O O . VAL A 1 107 ? -1.070 -1.387 -10.095 1.00 94.12 107 VAL A O 1
ATOM 831 N N . SER A 1 108 ? -2.587 -0.465 -11.457 1.00 94.75 108 SER A N 1
ATOM 832 C CA . SER A 1 108 ? -2.046 0.894 -11.393 1.00 94.75 108 SER A CA 1
ATOM 833 C C . SER A 1 108 ? -2.091 1.487 -9.989 1.00 94.75 108 SER A C 1
ATOM 835 O O . SER A 1 108 ? -1.099 2.039 -9.529 1.00 94.75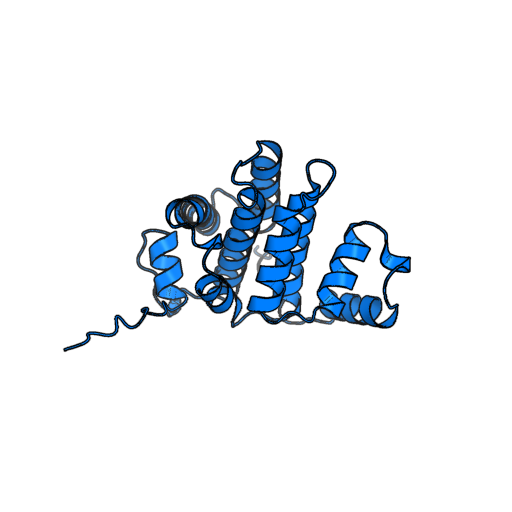 108 SER A O 1
ATOM 837 N N . GLU A 1 109 ? -3.201 1.329 -9.267 1.00 95.19 109 GLU A N 1
ATOM 838 C CA . GLU A 1 109 ? -3.302 1.774 -7.871 1.00 95.19 109 GLU A CA 1
ATOM 839 C C . GLU A 1 109 ? -2.315 1.024 -6.968 1.00 95.19 109 GLU A C 1
ATOM 841 O O . GLU A 1 109 ? -1.650 1.638 -6.133 1.00 95.19 109 GLU A O 1
ATOM 846 N N . LYS A 1 110 ? -2.157 -0.288 -7.175 1.00 97.25 110 LYS A N 1
ATOM 847 C CA . LYS A 1 110 ? -1.163 -1.102 -6.461 1.00 97.25 110 LYS A CA 1
ATOM 848 C C . LYS A 1 110 ? 0.271 -0.650 -6.775 1.00 97.25 110 LYS A C 1
ATOM 850 O O . LYS A 1 110 ? 1.080 -0.521 -5.859 1.00 97.25 110 LYS A O 1
ATOM 855 N N . LEU A 1 111 ? 0.575 -0.337 -8.038 1.00 96.56 111 LEU A N 1
ATOM 856 C CA . LEU A 1 111 ? 1.868 0.215 -8.460 1.00 96.56 111 LEU A CA 1
ATOM 857 C C . LEU A 1 111 ? 2.134 1.595 -7.847 1.00 96.56 111 LEU A C 1
ATOM 859 O O . LEU A 1 111 ? 3.249 1.848 -7.404 1.00 96.56 111 LEU A O 1
ATOM 863 N N . ILE A 1 112 ? 1.126 2.469 -7.753 1.00 95.44 112 ILE A N 1
ATOM 864 C CA . ILE A 1 112 ? 1.259 3.769 -7.076 1.00 95.44 112 ILE A CA 1
ATOM 865 C C . ILE A 1 112 ? 1.641 3.564 -5.603 1.00 95.44 112 ILE A C 1
ATOM 867 O O . ILE A 1 112 ? 2.565 4.217 -5.116 1.00 95.44 112 ILE A O 1
ATOM 871 N N . ILE A 1 113 ? 0.976 2.637 -4.904 1.00 96.81 113 ILE A N 1
ATOM 872 C CA . ILE A 1 113 ? 1.283 2.309 -3.503 1.00 96.81 113 ILE A CA 1
ATOM 873 C C . ILE A 1 113 ? 2.732 1.818 -3.362 1.00 96.81 113 ILE A C 1
ATOM 875 O O . ILE A 1 113 ? 3.472 2.339 -2.526 1.00 96.81 113 ILE A O 1
ATOM 879 N N . LEU A 1 114 ? 3.155 0.866 -4.200 1.00 97.38 114 LEU A N 1
ATOM 880 C CA . LEU A 1 114 ? 4.527 0.346 -4.199 1.00 97.38 114 LEU A CA 1
ATOM 881 C C . LEU A 1 114 ? 5.556 1.431 -4.536 1.00 97.38 114 LEU A C 1
ATOM 883 O O . LEU A 1 114 ? 6.610 1.482 -3.913 1.00 97.38 114 LEU A O 1
ATOM 887 N N . GLY A 1 115 ? 5.247 2.331 -5.470 1.00 95.44 115 GLY A N 1
ATOM 888 C CA . GLY A 1 115 ? 6.128 3.432 -5.852 1.00 95.44 115 GLY A CA 1
ATOM 889 C C . GLY A 1 115 ? 6.360 4.419 -4.710 1.00 95.44 115 GLY A C 1
ATOM 890 O O . GLY A 1 115 ? 7.495 4.826 -4.470 1.00 95.44 115 GLY A O 1
ATOM 891 N N . PHE A 1 116 ? 5.315 4.773 -3.953 1.00 95.38 116 PHE A N 1
ATOM 892 C CA . PHE A 1 116 ? 5.492 5.573 -2.737 1.00 95.38 116 PHE A CA 1
ATOM 893 C C . PHE A 1 116 ? 6.250 4.814 -1.645 1.00 95.38 116 PHE A C 1
ATOM 895 O O . PHE A 1 116 ? 7.058 5.431 -0.956 1.00 95.38 116 PHE A O 1
ATOM 902 N N . GLY A 1 117 ? 6.029 3.503 -1.511 1.00 94.88 117 GLY A N 1
ATOM 903 C CA . GLY A 1 117 ? 6.788 2.652 -0.593 1.00 94.88 117 GLY A CA 1
ATOM 904 C C . GLY A 1 117 ? 8.278 2.619 -0.918 1.00 94.88 117 GLY A C 1
ATOM 905 O O . GLY A 1 117 ? 9.099 2.849 -0.041 1.00 94.88 117 GLY A O 1
ATOM 906 N N . HIS A 1 118 ? 8.634 2.445 -2.188 1.00 94.44 118 HIS A N 1
ATOM 907 C CA . HIS A 1 118 ? 10.029 2.463 -2.636 1.00 94.44 118 HIS A CA 1
ATOM 908 C C . HIS A 1 118 ? 10.688 3.823 -2.420 1.00 94.44 118 HIS A C 1
ATOM 910 O O . HIS A 1 118 ? 11.798 3.907 -1.909 1.00 94.44 118 HIS A O 1
ATOM 916 N N . ARG A 1 119 ? 9.983 4.916 -2.741 1.00 91.81 119 ARG A N 1
ATOM 917 C CA . ARG A 1 119 ? 10.497 6.272 -2.493 1.00 91.81 119 ARG A CA 1
ATOM 918 C C . ARG A 1 119 ? 10.683 6.584 -1.008 1.00 91.81 119 ARG A C 1
ATOM 920 O O . ARG A 1 119 ? 11.512 7.431 -0.688 1.00 91.81 119 ARG A O 1
ATOM 927 N N 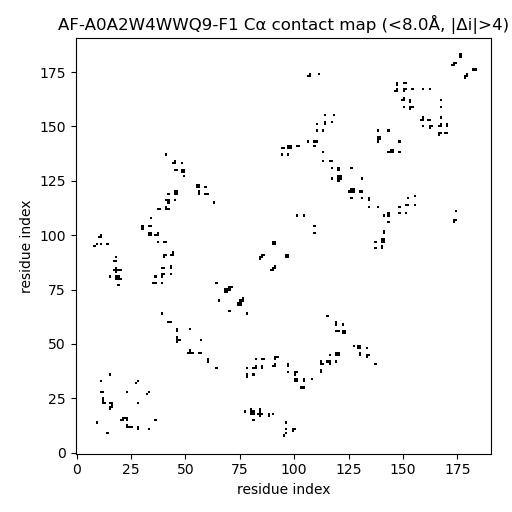. LEU A 1 120 ? 9.881 5.967 -0.141 1.00 90.75 120 LEU A N 1
ATOM 928 C CA . LEU A 1 120 ? 10.049 6.050 1.304 1.00 90.75 120 LEU A CA 1
ATOM 929 C C . LEU A 1 120 ? 11.303 5.283 1.742 1.00 90.75 120 LEU A C 1
ATOM 931 O O . LEU A 1 120 ? 12.110 5.870 2.448 1.00 90.75 120 LEU A O 1
ATOM 935 N N . ALA A 1 121 ? 11.502 4.060 1.242 1.00 89.81 121 ALA A N 1
ATOM 936 C CA . ALA A 1 121 ? 12.678 3.243 1.553 1.00 89.81 121 ALA A CA 1
ATOM 937 C C . ALA A 1 121 ? 14.001 3.934 1.172 1.00 89.81 121 ALA A C 1
ATOM 939 O O . ALA A 1 121 ? 14.984 3.879 1.885 1.00 89.81 121 ALA A O 1
ATOM 940 N N . ILE A 1 122 ? 14.036 4.667 0.055 1.00 88.25 122 ILE A N 1
ATOM 941 C CA . ILE A 1 122 ? 15.242 5.413 -0.353 1.00 88.25 122 ILE A CA 1
ATOM 942 C C . ILE A 1 122 ? 15.311 6.841 0.220 1.00 88.25 122 ILE A C 1
ATOM 944 O O . ILE A 1 122 ? 16.164 7.626 -0.204 1.00 88.25 122 ILE A O 1
ATOM 948 N N . ALA A 1 123 ? 14.400 7.244 1.116 1.00 83.12 123 ALA A N 1
ATOM 949 C CA . ALA A 1 123 ? 14.258 8.646 1.531 1.00 83.12 123 ALA A CA 1
ATOM 950 C C . ALA A 1 123 ? 15.472 9.192 2.302 1.00 83.12 123 ALA A C 1
ATOM 952 O O . ALA A 1 123 ? 15.679 10.408 2.359 1.00 83.12 123 ALA A O 1
ATOM 953 N N . ASP A 1 124 ? 16.272 8.319 2.900 1.00 75.69 124 ASP A N 1
ATOM 954 C CA . ASP A 1 124 ? 17.515 8.640 3.594 1.00 75.69 124 ASP A CA 1
ATOM 955 C C . ASP A 1 124 ? 18.778 8.464 2.723 1.00 75.69 124 ASP A C 1
ATOM 957 O O . ASP A 1 124 ? 19.871 8.839 3.157 1.00 75.69 124 ASP A O 1
ATOM 961 N N . GLY A 1 125 ? 18.612 8.010 1.477 1.00 72.38 125 GLY A N 1
ATOM 962 C CA . GLY A 1 125 ? 19.641 7.904 0.444 1.00 72.38 125 GLY A CA 1
ATOM 963 C C . GLY A 1 125 ? 19.768 6.510 -0.169 1.00 72.38 125 GLY A C 1
ATOM 964 O O . GLY A 1 125 ? 20.246 6.406 -1.299 1.00 72.38 125 GLY A O 1
ATOM 965 N N . HIS A 1 126 ? 19.346 5.449 0.530 1.00 74.75 126 HIS A N 1
ATOM 966 C CA . HIS A 1 126 ? 19.470 4.070 0.046 1.00 74.75 126 HIS A CA 1
ATOM 967 C C . HIS A 1 126 ? 18.425 3.187 0.727 1.00 74.75 126 HIS A C 1
ATOM 969 O O . HIS A 1 126 ? 18.330 3.220 1.942 1.00 74.75 126 HIS A O 1
ATOM 975 N N . ALA A 1 127 ? 17.728 2.339 -0.031 1.00 76.69 127 ALA A N 1
ATOM 976 C CA . ALA A 1 127 ? 16.824 1.359 0.567 1.00 76.69 127 ALA A CA 1
ATOM 977 C C . ALA A 1 127 ? 17.619 0.273 1.296 1.00 76.69 127 ALA A C 1
ATOM 979 O O . ALA A 1 127 ? 18.503 -0.365 0.705 1.00 76.69 127 ALA A O 1
ATOM 980 N N . GLU A 1 128 ? 17.262 0.018 2.548 1.00 83.75 128 GLU A N 1
ATOM 981 C CA . GLU A 1 128 ? 17.781 -1.109 3.300 1.00 83.75 128 GLU A CA 1
ATOM 982 C C . GLU A 1 128 ? 17.264 -2.434 2.715 1.00 83.75 128 GLU A C 1
ATOM 984 O O . GLU A 1 128 ? 16.188 -2.532 2.112 1.00 83.75 128 GLU A O 1
ATOM 989 N N . ALA A 1 129 ? 18.036 -3.510 2.897 1.00 88.00 129 ALA A N 1
ATOM 990 C CA . ALA A 1 129 ? 17.679 -4.825 2.358 1.00 88.00 129 ALA A CA 1
ATOM 991 C C . ALA A 1 129 ? 16.309 -5.315 2.867 1.00 88.00 129 ALA A C 1
ATOM 993 O O . ALA A 1 129 ? 15.574 -5.971 2.127 1.00 88.00 129 ALA A O 1
ATOM 994 N N . GLN A 1 130 ? 15.959 -4.972 4.110 1.00 8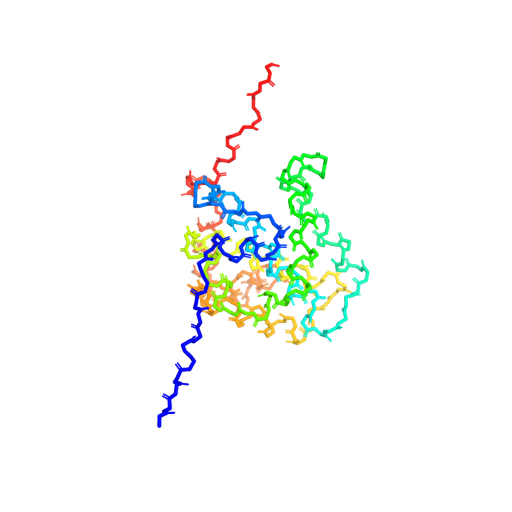9.88 130 GLN A N 1
ATOM 995 C CA . GLN A 1 130 ? 14.709 -5.371 4.758 1.00 89.88 130 GLN A CA 1
ATOM 996 C C . GLN A 1 130 ? 13.494 -4.641 4.174 1.00 89.88 130 GLN A C 1
ATOM 998 O O . GLN A 1 130 ? 12.473 -5.276 3.914 1.00 89.88 130 GLN A O 1
ATOM 1003 N N . GLU A 1 131 ? 13.609 -3.346 3.879 1.00 90.88 131 GLU A N 1
ATOM 1004 C CA . GLU A 1 131 ? 12.544 -2.561 3.242 1.00 90.88 131 GLU A CA 1
ATOM 1005 C C . GLU A 1 131 ? 12.261 -3.055 1.825 1.00 90.88 131 GLU A C 1
ATOM 1007 O O . GLU A 1 131 ? 11.106 -3.215 1.417 1.00 90.88 131 GLU A O 1
ATOM 1012 N N . ARG A 1 132 ? 13.327 -3.364 1.079 1.00 90.81 132 ARG A N 1
ATOM 1013 C CA . ARG A 1 132 ? 13.207 -3.906 -0.273 1.00 90.81 132 ARG A CA 1
ATOM 1014 C C . ARG A 1 132 ? 12.572 -5.291 -0.264 1.00 90.81 132 ARG A C 1
ATOM 1016 O O . ARG A 1 132 ? 11.637 -5.538 -1.022 1.00 90.81 132 ARG A O 1
ATOM 1023 N N . GLN A 1 133 ? 13.014 -6.164 0.641 1.00 93.94 133 GLN A N 1
ATOM 1024 C CA . GLN A 1 133 ? 12.407 -7.479 0.830 1.00 93.94 133 GLN A CA 1
ATOM 1025 C C . GLN A 1 133 ? 10.929 -7.372 1.230 1.00 93.94 133 GLN A C 1
ATOM 1027 O O . GLN A 1 133 ? 10.103 -8.153 0.748 1.00 93.94 133 GLN A O 1
ATOM 1032 N N . TYR A 1 134 ? 10.580 -6.410 2.088 1.00 95.44 134 TYR A N 1
ATOM 1033 C CA . TYR A 1 134 ? 9.197 -6.145 2.465 1.00 95.44 134 TYR A CA 1
ATOM 1034 C C . TYR A 1 134 ? 8.355 -5.749 1.245 1.00 95.44 134 TYR A C 1
ATOM 1036 O O . TYR A 1 134 ? 7.312 -6.358 1.002 1.00 95.44 134 TYR A O 1
ATOM 1044 N N . LEU A 1 135 ? 8.823 -4.796 0.433 1.00 96.56 135 LEU A N 1
ATOM 1045 C CA . LEU A 1 135 ? 8.120 -4.357 -0.776 1.00 96.56 135 LEU A CA 1
ATOM 1046 C C . LEU A 1 135 ? 7.953 -5.476 -1.806 1.00 96.56 135 LEU A C 1
ATOM 1048 O O . LEU A 1 135 ? 6.862 -5.621 -2.354 1.00 96.56 135 LEU A O 1
ATOM 1052 N N . ASP A 1 136 ? 8.983 -6.292 -2.031 1.00 95.75 136 ASP A N 1
ATOM 1053 C CA . ASP A 1 136 ? 8.904 -7.444 -2.936 1.00 95.75 136 ASP A CA 1
ATOM 1054 C C . ASP A 1 136 ? 7.878 -8.474 -2.434 1.00 95.75 136 ASP A C 1
ATOM 1056 O O . ASP A 1 136 ? 7.074 -9.007 -3.204 1.00 95.75 136 ASP A O 1
ATOM 1060 N N . THR A 1 137 ? 7.854 -8.717 -1.121 1.00 96.44 137 THR A N 1
ATOM 1061 C CA . THR A 1 137 ? 6.894 -9.632 -0.488 1.00 96.44 137 THR A CA 1
ATOM 1062 C C . THR A 1 137 ? 5.461 -9.115 -0.622 1.00 96.44 137 THR A C 1
ATOM 1064 O O . THR A 1 137 ? 4.562 -9.867 -1.001 1.00 96.44 137 THR A O 1
ATOM 1067 N N . VAL A 1 138 ? 5.249 -7.820 -0.375 1.00 97.69 138 VAL A N 1
ATOM 1068 C CA . VAL A 1 138 ? 3.952 -7.159 -0.555 1.00 97.69 138 VAL A CA 1
ATOM 1069 C C . VAL A 1 138 ? 3.510 -7.208 -2.013 1.00 97.69 138 VAL A C 1
ATOM 1071 O O . VAL A 1 138 ? 2.368 -7.570 -2.280 1.00 97.69 138 VAL A O 1
ATOM 1074 N N . ALA A 1 139 ? 4.393 -6.879 -2.959 1.00 97.31 139 ALA A N 1
ATOM 1075 C CA . ALA A 1 139 ? 4.064 -6.843 -4.380 1.00 97.31 139 ALA A CA 1
ATOM 1076 C C . ALA A 1 139 ? 3.593 -8.208 -4.900 1.00 97.31 139 ALA A C 1
ATOM 1078 O O . ALA A 1 139 ? 2.606 -8.281 -5.637 1.00 97.31 139 ALA A O 1
ATOM 1079 N N . ASN A 1 140 ? 4.256 -9.280 -4.455 1.00 96.50 140 ASN A N 1
ATOM 1080 C CA . ASN A 1 140 ? 3.854 -10.649 -4.756 1.00 96.50 140 ASN A CA 1
ATOM 1081 C C . ASN A 1 140 ? 2.481 -10.980 -4.153 1.00 96.50 140 ASN A C 1
ATOM 1083 O O . ASN A 1 140 ? 1.626 -11.511 -4.859 1.00 96.50 140 ASN A O 1
ATOM 1087 N N . ALA A 1 141 ? 2.243 -10.629 -2.885 1.00 96.06 141 ALA A N 1
ATOM 1088 C CA . ALA A 1 141 ? 0.976 -10.908 -2.204 1.00 96.06 141 ALA A CA 1
ATOM 1089 C C . ALA A 1 141 ? -0.223 -10.200 -2.858 1.00 96.06 141 ALA A C 1
ATOM 1091 O O . ALA A 1 141 ? -1.296 -10.777 -2.978 1.00 96.06 141 ALA A O 1
ATOM 1092 N N . ILE A 1 142 ? -0.046 -8.964 -3.331 1.00 96.38 142 ILE A N 1
ATOM 1093 C CA . ILE A 1 142 ? -1.130 -8.190 -3.960 1.00 96.38 142 ILE A CA 1
ATOM 1094 C C . ILE A 1 142 ? -1.266 -8.448 -5.471 1.00 96.38 142 ILE A C 1
ATOM 1096 O O . ILE A 1 142 ? -2.082 -7.799 -6.137 1.00 96.38 142 ILE A O 1
ATOM 1100 N N . GLY A 1 143 ? -0.477 -9.378 -6.021 1.00 95.06 143 GLY A N 1
ATOM 1101 C CA . GLY A 1 143 ? -0.573 -9.836 -7.407 1.00 95.06 143 GLY A CA 1
ATOM 1102 C C . GLY A 1 143 ? -0.084 -8.831 -8.453 1.00 95.06 143 GLY A C 1
ATOM 1103 O O . GLY A 1 143 ? -0.625 -8.795 -9.558 1.00 95.06 143 GLY A O 1
ATOM 1104 N N . VAL A 1 144 ? 0.902 -7.986 -8.129 1.00 95.62 144 VAL A N 1
ATOM 1105 C CA . VAL A 1 144 ? 1.525 -7.101 -9.128 1.00 95.62 144 VAL A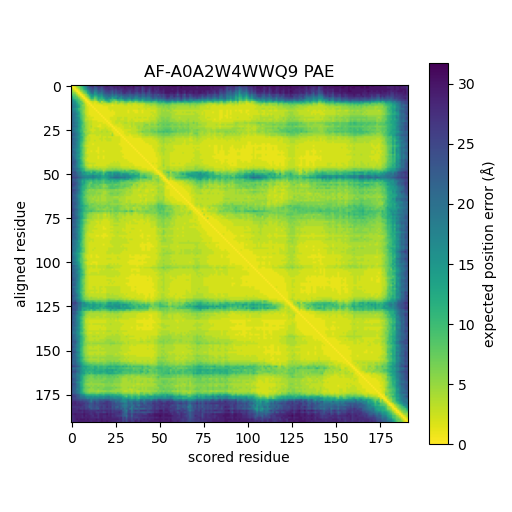 CA 1
ATOM 1106 C C . VAL A 1 144 ? 2.613 -7.878 -9.880 1.00 95.62 144 VAL A C 1
ATOM 1108 O O . VAL A 1 144 ? 3.485 -8.468 -9.242 1.00 95.62 144 VAL A O 1
ATOM 1111 N N . PRO A 1 145 ? 2.623 -7.874 -11.228 1.00 93.56 145 PRO A N 1
ATOM 1112 C CA . PRO A 1 145 ? 3.635 -8.593 -11.995 1.00 93.56 145 PRO A CA 1
ATOM 1113 C C . PRO A 1 145 ? 5.061 -8.139 -11.658 1.00 93.56 145 PRO A C 1
ATOM 1115 O O . PRO A 1 145 ? 5.378 -6.952 -11.732 1.00 93.56 145 PRO A O 1
ATOM 1118 N N . THR A 1 146 ? 5.960 -9.086 -11.375 1.00 92.44 146 THR A N 1
ATOM 1119 C CA . THR A 1 146 ? 7.355 -8.805 -10.985 1.00 92.44 146 THR A CA 1
ATOM 1120 C C . THR A 1 146 ? 8.096 -7.928 -11.999 1.00 92.44 146 THR A C 1
ATOM 1122 O O . THR A 1 146 ? 8.913 -7.094 -11.619 1.00 92.44 146 THR A O 1
ATOM 1125 N N . GLN A 1 147 ? 7.815 -8.087 -13.295 1.00 92.00 147 GLN A N 1
ATOM 1126 C CA . GLN A 1 147 ? 8.422 -7.268 -14.348 1.00 92.00 147 GLN A CA 1
ATOM 1127 C C . GLN A 1 147 ? 8.018 -5.789 -14.236 1.00 92.00 147 GLN A C 1
ATOM 1129 O O . GLN A 1 147 ? 8.861 -4.920 -14.446 1.00 92.00 147 GLN A O 1
ATOM 1134 N N . GLN A 1 148 ? 6.775 -5.513 -13.832 1.00 93.38 148 GLN A N 1
ATOM 1135 C CA . GLN A 1 148 ? 6.271 -4.156 -13.613 1.00 93.38 148 GLN A CA 1
ATOM 1136 C C . GLN A 1 148 ? 6.844 -3.533 -12.337 1.00 93.38 148 GLN A C 1
ATOM 1138 O O . GLN A 1 148 ? 7.223 -2.366 -12.344 1.00 93.38 148 GLN A O 1
ATOM 1143 N N . VAL A 1 149 ? 7.003 -4.323 -11.268 1.00 94.44 149 VAL A N 1
ATOM 1144 C CA . VAL A 1 149 ? 7.687 -3.880 -10.036 1.00 94.44 149 VAL A CA 1
ATOM 1145 C C . VAL A 1 149 ? 9.138 -3.499 -10.329 1.00 94.44 149 VAL A C 1
ATOM 1147 O O . VAL A 1 149 ? 9.580 -2.411 -9.967 1.00 94.44 149 VAL A O 1
ATOM 1150 N N . LYS A 1 150 ? 9.871 -4.366 -11.042 1.00 93.44 150 LYS A N 1
ATOM 1151 C CA . LYS A 1 150 ? 11.259 -4.102 -11.444 1.00 93.44 150 LYS A CA 1
ATOM 1152 C C . LYS A 1 150 ? 11.365 -2.845 -12.301 1.00 93.44 150 LYS A C 1
ATOM 1154 O O . LYS A 1 150 ? 12.205 -2.002 -12.013 1.00 93.44 150 LYS A O 1
ATOM 1159 N N . ALA A 1 151 ? 10.505 -2.701 -13.312 1.00 94.06 151 ALA A N 1
ATOM 1160 C CA . ALA A 1 151 ? 10.482 -1.509 -14.154 1.00 94.06 151 ALA A CA 1
ATOM 1161 C C . ALA A 1 151 ? 10.219 -0.242 -13.325 1.00 94.06 151 ALA A C 1
ATOM 1163 O O . ALA A 1 151 ? 10.944 0.739 -13.463 1.00 94.06 151 ALA A O 1
ATOM 1164 N N . LEU A 1 152 ? 9.241 -0.286 -12.414 1.00 95.19 152 LEU A N 1
ATOM 1165 C CA . LEU A 1 152 ? 8.900 0.836 -11.543 1.00 95.19 152 LEU A CA 1
ATOM 1166 C C . LEU A 1 152 ? 10.080 1.266 -10.669 1.00 95.19 152 LEU A C 1
ATOM 1168 O O . LEU A 1 152 ? 10.434 2.444 -10.670 1.00 95.19 152 LEU A O 1
ATOM 1172 N N . PHE A 1 153 ? 10.697 0.334 -9.944 1.00 94.19 153 PHE A N 1
ATOM 1173 C CA . PHE A 1 153 ? 11.802 0.658 -9.039 1.00 94.19 153 PHE A CA 1
ATOM 1174 C C . PHE A 1 153 ? 13.036 1.134 -9.809 1.00 94.19 153 PHE A C 1
ATOM 1176 O O . PHE A 1 153 ? 13.616 2.154 -9.449 1.00 94.19 153 PHE A O 1
ATOM 1183 N N . SER A 1 154 ? 13.377 0.492 -10.932 1.00 92.38 154 SER A N 1
ATOM 1184 C CA . SER A 1 154 ? 14.472 0.950 -11.795 1.00 92.38 154 SER A CA 1
ATOM 1185 C C . SER A 1 154 ? 14.232 2.353 -12.354 1.00 92.38 154 SER A C 1
ATOM 1187 O O . SER A 1 154 ? 15.166 3.149 -12.394 1.00 92.38 154 SER A O 1
ATOM 1189 N N . CYS A 1 155 ? 13.004 2.701 -12.750 1.00 91.88 155 CYS A N 1
ATOM 1190 C CA . CYS A 1 155 ? 12.679 4.062 -13.183 1.00 91.88 155 CYS A CA 1
ATOM 1191 C C . CYS A 1 155 ? 12.829 5.082 -12.044 1.00 91.88 155 CYS A C 1
ATOM 1193 O O . CYS A 1 155 ? 13.393 6.154 -12.258 1.00 91.88 155 CYS A O 1
ATOM 1195 N N . LEU A 1 156 ? 12.370 4.749 -10.834 1.00 91.06 156 LEU A N 1
ATOM 1196 C CA . LEU A 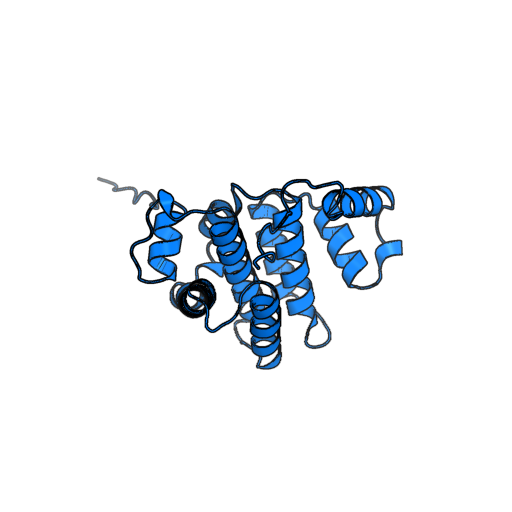1 156 ? 12.500 5.619 -9.658 1.00 91.06 156 LEU A CA 1
ATOM 1197 C C . LEU A 1 156 ? 13.961 5.812 -9.220 1.00 91.06 156 LEU A C 1
ATOM 1199 O O . LEU A 1 156 ? 14.309 6.895 -8.756 1.00 91.06 156 LEU A O 1
ATOM 1203 N N . ASP A 1 157 ? 14.809 4.805 -9.433 1.00 90.25 157 ASP A N 1
ATOM 1204 C CA . ASP A 1 157 ? 16.249 4.849 -9.153 1.00 90.25 157 ASP A CA 1
ATOM 1205 C C . ASP A 1 157 ? 17.068 5.535 -10.267 1.00 90.25 157 ASP A C 1
ATOM 1207 O O . ASP A 1 157 ? 18.290 5.645 -10.158 1.00 90.25 157 ASP A O 1
ATOM 1211 N N . GLY A 1 158 ? 16.437 5.960 -11.371 1.00 88.31 158 GLY A N 1
ATOM 1212 C CA . GLY A 1 158 ? 17.134 6.517 -12.539 1.00 88.31 158 GLY A CA 1
ATOM 1213 C C . GLY A 1 158 ? 17.893 5.480 -13.381 1.00 88.31 158 GLY A C 1
ATOM 1214 O O . GLY A 1 158 ? 18.734 5.842 -14.199 1.00 88.31 158 GLY A O 1
ATOM 1215 N N . LYS A 1 159 ? 17.585 4.190 -13.212 1.00 90.00 159 LYS A N 1
ATOM 1216 C CA . LYS A 1 159 ? 18.217 3.025 -13.860 1.00 90.00 159 LYS A CA 1
ATOM 1217 C C . LYS A 1 159 ? 17.328 2.377 -14.923 1.00 90.00 159 LYS A C 1
ATOM 1219 O O . LYS A 1 159 ? 17.381 1.172 -15.160 1.00 90.00 159 LYS A O 1
ATOM 1224 N N . GLN A 1 160 ? 16.483 3.165 -15.583 1.00 86.19 160 GLN A N 1
ATOM 1225 C CA . GLN A 1 160 ? 15.532 2.665 -16.586 1.00 86.19 160 GLN A CA 1
ATOM 1226 C C . GLN A 1 160 ? 16.198 1.960 -17.785 1.00 86.19 160 GLN A C 1
ATOM 1228 O O . GLN A 1 160 ? 15.566 1.144 -18.444 1.00 86.19 160 GLN A O 1
ATOM 1233 N N . SER A 1 161 ? 17.474 2.243 -18.069 1.00 83.94 161 SER A N 1
ATOM 1234 C CA . SER A 1 161 ? 18.244 1.567 -19.124 1.00 83.94 161 SER A CA 1
ATOM 1235 C C . SER A 1 161 ? 18.605 0.115 -18.792 1.00 83.94 161 SER A C 1
ATOM 1237 O O . SER A 1 161 ? 19.023 -0.619 -19.681 1.00 83.94 161 SER A O 1
ATOM 1239 N N . GLU A 1 162 ? 18.462 -0.304 -17.531 1.00 88.62 162 GLU A N 1
ATOM 1240 C CA . GLU A 1 162 ? 18.777 -1.661 -17.062 1.00 88.62 162 GLU A CA 1
ATOM 1241 C C . GLU A 1 162 ? 17.576 -2.623 -17.157 1.00 88.62 162 GLU A C 1
ATOM 1243 O O . GLU A 1 162 ? 17.704 -3.812 -16.864 1.00 88.62 162 GLU A O 1
ATOM 1248 N N . VAL A 1 163 ? 16.399 -2.130 -17.559 1.00 90.19 163 VAL A N 1
ATOM 1249 C CA . VAL A 1 163 ? 15.155 -2.910 -17.641 1.00 90.19 163 VAL A CA 1
ATOM 1250 C C . VAL A 1 163 ? 14.620 -2.990 -19.067 1.00 90.19 163 VAL A C 1
ATOM 1252 O O . VAL A 1 163 ? 14.939 -2.176 -19.928 1.00 90.19 163 VAL A O 1
ATOM 1255 N N . ASN A 1 164 ? 13.789 -4.005 -19.322 1.00 89.69 164 ASN A N 1
ATOM 1256 C CA . ASN A 1 164 ? 13.177 -4.227 -20.629 1.00 89.69 164 ASN A CA 1
ATOM 1257 C C . ASN A 1 164 ? 12.358 -2.987 -21.059 1.00 89.69 164 ASN A C 1
ATOM 1259 O O . ASN A 1 164 ? 11.396 -2.650 -20.361 1.00 89.69 164 ASN A O 1
ATOM 1263 N N . PRO A 1 165 ? 12.656 -2.362 -22.215 1.00 89.06 165 PRO A N 1
ATOM 1264 C CA . PRO A 1 165 ? 11.921 -1.195 -22.711 1.00 89.06 165 PRO A CA 1
ATOM 1265 C C . PRO A 1 165 ? 10.409 -1.418 -22.843 1.00 89.06 165 PRO A C 1
ATOM 1267 O O . PRO A 1 165 ? 9.628 -0.510 -22.586 1.00 89.06 165 PRO A O 1
ATOM 1270 N N . THR A 1 166 ? 9.985 -2.642 -23.167 1.00 91.81 166 THR A N 1
ATOM 1271 C CA . THR A 1 166 ? 8.562 -3.013 -23.252 1.00 91.81 166 THR A CA 1
ATOM 1272 C C . THR A 1 166 ? 7.878 -2.896 -21.891 1.00 91.81 166 THR A C 1
ATOM 1274 O O . THR A 1 166 ? 6.768 -2.387 -21.800 1.00 91.81 166 THR A O 1
ATOM 1277 N N . ALA A 1 167 ? 8.564 -3.297 -20.815 1.00 89.44 167 ALA A N 1
ATOM 1278 C CA . ALA A 1 167 ? 8.034 -3.167 -19.458 1.00 89.44 167 ALA A CA 1
ATOM 1279 C C . ALA A 1 167 ? 7.891 -1.700 -19.044 1.00 89.44 167 ALA A C 1
ATOM 1281 O O . ALA A 1 167 ? 6.933 -1.346 -18.368 1.00 89.44 167 ALA A O 1
ATOM 1282 N N . VAL A 1 168 ? 8.841 -0.854 -19.455 1.00 90.19 168 VAL A N 1
ATOM 1283 C CA . VAL A 1 168 ? 8.810 0.590 -19.189 1.00 90.19 168 VAL A CA 1
ATOM 1284 C C . VAL A 1 168 ? 7.649 1.254 -19.928 1.00 90.19 168 VAL A C 1
ATOM 1286 O O . VAL A 1 168 ? 6.956 2.088 -19.350 1.00 90.19 168 VAL A O 1
ATOM 1289 N N . GLU A 1 169 ? 7.400 0.863 -21.177 1.00 90.50 169 GLU A N 1
ATOM 1290 C CA . GLU A 1 169 ? 6.267 1.375 -21.948 1.00 90.50 169 GLU A CA 1
ATOM 1291 C C . GLU A 1 169 ? 4.929 0.916 -21.349 1.00 90.50 169 GLU A C 1
ATOM 1293 O O . GLU A 1 169 ? 4.046 1.736 -21.113 1.00 90.50 169 GLU A O 1
ATOM 1298 N N . GLU A 1 170 ? 4.787 -0.365 -21.002 1.00 89.56 170 GLU A N 1
ATOM 1299 C CA . GLU A 1 170 ? 3.602 -0.872 -20.292 1.00 89.56 170 GLU A CA 1
ATOM 1300 C C . GLU A 1 170 ? 3.371 -0.145 -18.958 1.00 89.56 170 GLU A C 1
ATOM 1302 O O . GLU A 1 170 ? 2.245 0.251 -18.652 1.00 89.56 170 GLU A O 1
ATOM 1307 N N . LEU A 1 171 ? 4.434 0.084 -18.179 1.00 91.56 171 LEU A N 1
ATOM 1308 C CA . LEU A 1 171 ? 4.368 0.850 -16.937 1.00 91.56 171 LEU A CA 1
ATOM 1309 C C . LEU A 1 171 ? 3.859 2.274 -17.189 1.00 91.56 171 LEU A C 1
ATOM 1311 O O . LEU A 1 171 ? 3.028 2.778 -16.430 1.00 91.56 171 LEU A O 1
ATOM 1315 N N . ARG A 1 172 ? 4.334 2.920 -18.259 1.00 89.19 172 ARG A N 1
ATOM 1316 C CA . ARG A 1 172 ? 3.892 4.258 -18.661 1.00 89.19 172 ARG A CA 1
ATOM 1317 C C . ARG A 1 172 ? 2.398 4.275 -18.973 1.00 89.19 172 ARG A C 1
ATOM 1319 O O . ARG A 1 172 ? 1.707 5.157 -18.476 1.00 89.19 172 ARG A O 1
ATOM 1326 N N . TRP A 1 173 ? 1.895 3.293 -19.719 1.00 89.56 173 TRP A N 1
ATOM 1327 C CA . TRP A 1 173 ?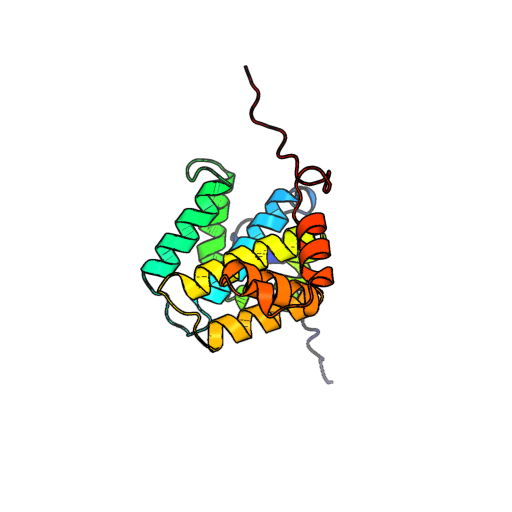 0.461 3.151 -19.995 1.00 89.56 173 TRP A CA 1
ATOM 1328 C C . TRP A 1 173 ? -0.362 2.916 -18.727 1.00 89.56 173 TRP A C 1
ATOM 1330 O O . TRP A 1 173 ? -1.425 3.512 -18.560 1.00 89.56 173 TRP A O 1
ATOM 1340 N N . LEU A 1 174 ? 0.129 2.080 -17.808 1.00 89.50 174 LEU A N 1
ATOM 1341 C CA . LEU A 1 174 ? -0.556 1.791 -16.547 1.00 89.50 174 LEU A CA 1
ATOM 1342 C C . LEU A 1 174 ? -0.663 3.023 -15.641 1.00 89.50 174 LEU A C 1
ATOM 1344 O O . LEU A 1 174 ? -1.665 3.168 -14.934 1.00 89.50 174 LEU A O 1
ATOM 1348 N N . LEU A 1 175 ? 0.357 3.882 -15.638 1.00 88.19 175 LEU A N 1
ATOM 1349 C CA . LEU A 1 175 ? 0.436 5.070 -14.786 1.00 88.19 175 LEU A CA 1
ATOM 1350 C C . LEU A 1 175 ? -0.042 6.358 -15.471 1.00 88.19 175 LEU A C 1
ATOM 1352 O O . LEU A 1 175 ? -0.102 7.396 -14.812 1.00 88.19 175 LEU A O 1
ATOM 1356 N N . ASP A 1 176 ? -0.398 6.309 -16.755 1.00 84.94 176 ASP A N 1
ATOM 1357 C CA . ASP A 1 176 ? -0.932 7.462 -17.472 1.00 84.94 176 ASP A CA 1
ATOM 1358 C C . ASP A 1 176 ? -2.354 7.807 -16.972 1.00 84.94 176 ASP A C 1
ATOM 1360 O O . ASP A 1 176 ? -3.290 7.013 -17.142 1.00 84.94 176 ASP A O 1
ATOM 1364 N N . PRO A 1 177 ? -2.556 9.001 -16.379 1.00 70.12 177 PRO A N 1
ATOM 1365 C CA . PRO A 1 177 ? -3.856 9.421 -15.865 1.00 70.12 177 PRO A CA 1
ATOM 1366 C C . PRO A 1 177 ? -4.931 9.574 -16.953 1.00 70.12 177 PRO A C 1
ATOM 1368 O O . PRO A 1 177 ? -6.118 9.516 -16.632 1.00 70.12 177 PRO A O 1
ATOM 1371 N N . HIS A 1 178 ? -4.555 9.756 -18.224 1.00 65.56 178 HIS A N 1
ATOM 1372 C CA . HIS A 1 178 ? -5.505 9.890 -19.335 1.00 65.56 178 HIS A CA 1
ATOM 1373 C C . HIS A 1 178 ? -5.968 8.539 -19.882 1.00 65.56 178 HIS A C 1
ATOM 1375 O O . HIS A 1 178 ? -7.118 8.397 -20.299 1.00 65.56 178 HIS A O 1
ATOM 1381 N N . SER A 1 179 ? -5.093 7.541 -19.819 1.00 59.78 179 SER A N 1
ATOM 1382 C CA . SER A 1 179 ? -5.386 6.168 -20.230 1.00 59.78 179 SER A CA 1
ATOM 1383 C C . SER A 1 179 ? -6.160 5.391 -19.155 1.00 59.78 179 SER A C 1
ATOM 1385 O O . SER A 1 179 ? -6.847 4.415 -19.458 1.00 59.78 179 SER A O 1
ATOM 1387 N N . ASN A 1 180 ? -6.115 5.851 -17.898 1.00 49.94 180 ASN A N 1
ATOM 1388 C CA . ASN A 1 180 ? -6.700 5.170 -16.747 1.00 49.94 180 ASN A CA 1
ATOM 1389 C C . ASN A 1 180 ? -7.886 5.947 -16.143 1.00 49.94 180 ASN A C 1
ATOM 1391 O O . ASN A 1 180 ? -7.780 6.648 -15.136 1.00 49.94 180 ASN A O 1
ATOM 1395 N N . SER A 1 181 ? -9.059 5.797 -16.765 1.00 40.28 181 SER A N 1
ATOM 1396 C CA . SER A 1 181 ? -10.305 6.535 -16.466 1.00 40.28 181 SER A CA 1
ATOM 1397 C C . SER A 1 181 ? -10.832 6.454 -15.019 1.00 40.28 181 SER A C 1
ATOM 1399 O O . SER A 1 181 ? -11.773 7.171 -14.675 1.00 40.28 181 SER A O 1
ATOM 1401 N N . LYS A 1 182 ? -10.238 5.628 -14.146 1.00 48.88 182 LYS A N 1
ATOM 1402 C CA . LYS A 1 182 ? -10.631 5.492 -12.732 1.00 48.88 182 LYS A CA 1
ATOM 1403 C C . LYS A 1 182 ? -9.996 6.522 -11.791 1.00 48.88 182 LYS A C 1
ATOM 1405 O O . LYS A 1 182 ? -10.502 6.694 -10.687 1.00 48.88 182 LYS A O 1
ATOM 1410 N N . PHE A 1 183 ? -8.938 7.229 -12.202 1.00 46.03 183 PHE A N 1
ATOM 1411 C CA . PHE A 1 183 ? -8.205 8.156 -11.323 1.00 46.03 183 PHE A CA 1
ATOM 1412 C C . PHE A 1 183 ? -8.696 9.615 -11.381 1.00 46.03 183 PHE A C 1
ATOM 1414 O O . PHE A 1 183 ? -8.020 10.522 -10.895 1.00 46.03 183 PHE A O 1
ATOM 1421 N N . GLN A 1 184 ? -9.887 9.881 -11.934 1.00 40.44 184 GLN A N 1
ATOM 1422 C CA . GLN A 1 184 ? -10.482 11.209 -11.796 1.00 40.44 184 GLN A CA 1
ATOM 1423 C C . GLN A 1 184 ? -10.966 11.401 -10.355 1.00 40.44 184 GLN A C 1
ATOM 1425 O O . GLN A 1 184 ? -12.089 11.041 -10.004 1.00 40.44 184 GLN A O 1
ATOM 1430 N N . LEU A 1 185 ? -10.116 12.013 -9.527 1.00 41.47 185 LEU A N 1
ATOM 1431 C CA . LEU A 1 185 ? -10.526 12.737 -8.327 1.00 41.47 185 LEU A CA 1
ATOM 1432 C C . LEU A 1 185 ? -11.415 13.913 -8.765 1.00 41.47 185 LEU A C 1
ATOM 1434 O O . LEU A 1 185 ? -10.994 15.067 -8.782 1.00 41.47 185 LEU A O 1
ATOM 1438 N N . LYS A 1 186 ? -12.650 13.617 -9.177 1.00 41.66 186 LYS A N 1
ATOM 1439 C CA . LYS A 1 186 ? -13.712 14.614 -9.240 1.00 41.66 186 LYS A CA 1
ATOM 1440 C C . LYS A 1 186 ? -14.008 15.002 -7.800 1.00 41.66 186 LYS A C 1
ATOM 1442 O O . LYS A 1 186 ? -14.539 14.192 -7.051 1.00 41.66 186 LYS A O 1
ATOM 1447 N N . ASP A 1 187 ? -13.464 16.143 -7.397 1.00 44.34 187 ASP A N 1
ATOM 1448 C CA . ASP A 1 187 ? -14.143 17.186 -6.623 1.00 44.34 187 ASP A CA 1
ATOM 1449 C C . ASP A 1 187 ? -13.105 18.197 -6.126 1.00 44.34 187 ASP A C 1
ATOM 1451 O O . ASP A 1 187 ? -12.691 18.185 -4.969 1.00 44.34 187 ASP A O 1
ATOM 1455 N N . VAL A 1 188 ? -12.695 19.098 -7.022 1.00 39.56 188 VAL A N 1
ATOM 1456 C CA . VAL A 1 188 ? -12.411 20.492 -6.657 1.00 39.56 188 VAL A CA 1
ATOM 1457 C C . VAL A 1 188 ? -12.980 21.375 -7.763 1.00 39.56 188 VAL A C 1
ATOM 1459 O O . VAL A 1 188 ? -12.258 21.990 -8.539 1.00 39.56 188 VAL A O 1
ATOM 1462 N N . GLN A 1 189 ? -14.303 21.400 -7.860 1.00 39.22 189 GLN A N 1
ATOM 1463 C CA . GLN A 1 189 ? -15.010 22.587 -8.317 1.00 39.22 189 GLN A CA 1
ATOM 1464 C C . GLN A 1 189 ? -16.242 22.747 -7.441 1.00 39.22 189 GLN A C 1
ATOM 1466 O O . GLN A 1 189 ? -17.162 21.938 -7.496 1.00 39.22 189 GLN A O 1
ATOM 1471 N N . ASN A 1 190 ? -16.204 23.771 -6.597 1.00 29.70 190 ASN A N 1
ATOM 1472 C CA . ASN A 1 190 ? -17.372 24.551 -6.215 1.00 29.70 190 ASN A CA 1
ATOM 1473 C C . ASN A 1 190 ? -16.923 25.745 -5.366 1.00 29.70 190 ASN A C 1
ATOM 1475 O O . ASN A 1 190 ? -16.047 25.566 -4.515 1.00 29.70 190 ASN A O 1
ATOM 1479 N N . PRO A 1 191 ? -17.642 26.870 -5.414 1.00 39.84 191 PRO A N 1
ATOM 1480 C CA . PRO A 1 191 ? -18.260 27.562 -6.549 1.00 39.84 191 PRO A CA 1
ATOM 1481 C C . PRO A 1 191 ? -17.454 28.807 -6.968 1.00 39.84 191 PRO A C 1
ATOM 1483 O O . PRO A 1 191 ? -16.644 29.306 -6.154 1.00 39.84 191 PRO A O 1
#

Foldseek 3Di:
DDPPPDPPLDALQRLLCQQQVHRGDPVNPDPLLLLLLLLLLLLLCLCCLVPDRDPLLVVLSVVVSCVSDPCVDPVVVSSVSNNVRCVVVVCSVPLSNSLNSCVPPDLLSLLVSLLSLLCSLCRVPHHDPRSVVSSVVSCVSNPRDPLLSVCSNCVVVVNNVVHDVVSVVVNCLSNDCVNDVPPPPPDDDDD

Solvent-accessible surface area (backbone atoms only — not comparable to full-atom values): 10902 Å² total; per-residue (Å²): 137,83,81,77,78,71,79,79,80,68,50,55,36,53,49,47,17,64,23,51,76,44,95,49,50,74,92,68,67,41,72,68,55,33,51,53,50,34,37,53,29,51,41,51,30,38,45,42,45,82,74,57,73,49,74,66,45,57,51,47,54,54,56,56,52,52,75,80,37,56,67,89,40,75,66,21,49,48,51,55,35,33,59,54,22,26,61,75,68,45,45,46,78,33,58,71,55,48,27,50,34,41,66,90,52,52,68,44,57,52,48,53,40,50,50,54,30,51,55,48,37,34,64,90,73,59,58,49,73,48,28,51,52,48,52,55,53,50,36,57,61,63,68,49,57,67,64,49,54,51,31,51,53,28,47,75,71,73,42,49,89,81,43,62,67,68,40,47,52,51,48,48,54,51,68,32,70,84,74,35,81,82,71,71,80,84,78,89,80,82,133